Protein AF-A0AA41UI24-F1 (afdb_monomer)

Radius of gyration: 34.7 Å; Cα contacts (8 Å, |Δi|>4): 162; chains: 1; bounding box: 94×55×93 Å

Mean predicted aligned error: 14.95 Å

Secondary structure (DSSP, 8-state):
-HHHHTTS-HHHHHH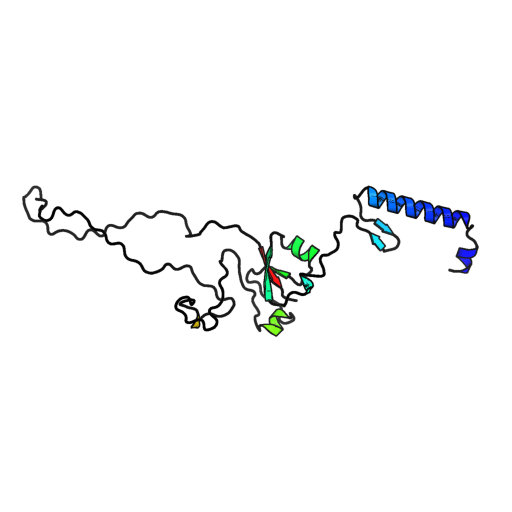HHHHHHHHHHHHHHH----EEETTEEE-TT-----TTTSSSSPTT-EEEESS-HHHHHHHHGGGEEE-BS-B--TTSHHHHHH--SB--B-TT-------TT--SS-S-TTTTS--TT-------------------TT---B-TT--B--------PPPP-S-SS---S----EEEEE--

Organism: NCBI:txid2929485

Sequence (196 aa):
MEELIKKIPVSIIAICIAVLTVLVSIAVIRGDSAIDIWGIKIDPKRGEKQDGVLTNLPVGTILASYLAPNQMKENYGNQWVLANGDEVSTKTPFYTLTGKTKLPDLRGVFIRGLNVNRNDGKQDPDGQNRNVGDFQADDFLNHNHAISTAGIWGRSFKGEDGSPNTAHERIGATENKGGKETRPRNVALYYYIKIL

Solvent-accessible surface area (backbone atoms only — not comparable to full-atom values): 13056 Å² total; per-residue (Å²): 113,73,77,62,57,74,72,52,58,68,67,58,56,51,50,54,52,52,52,50,54,49,52,51,51,52,43,59,74,64,58,77,60,69,44,74,57,96,82,48,74,50,48,80,75,63,65,78,66,72,67,73,65,74,69,71,53,61,63,64,43,75,42,82,36,90,59,52,71,69,55,44,34,73,62,63,37,86,31,53,43,71,26,65,44,49,78,48,61,81,84,29,58,32,19,72,75,68,73,48,49,56,43,46,59,56,75,96,58,84,90,74,83,76,35,84,87,52,79,85,87,78,42,52,91,65,30,89,82,57,59,95,73,64,86,74,79,92,83,74,84,91,82,85,82,88,80,82,74,86,66,68,86,84,70,80,65,60,46,101,84,64,49,84,68,76,85,72,87,73,86,78,76,80,80,94,80,83,74,100,66,95,72,77,95,80,82,93,64,43,47,31,32,25,37,86

Foldseek 3Di:
DVVVVVPDPPVVVVVVVVVVVVVVVVCLVVQDDFDQDPNDTDRNPPDDQPCPPPVPDDAFDKDWAQDDPVRCCVRHNDQKDFQQFDFDDCPWPNCVVPVDRTGARPPPDDDDDQQVPDDPVPGDPCRVVDDPRDDDDDDDDDDDDDDDDPPPPDDQPQDVPRDRDDDDPDPDDDDDDDDPDDDDDDDDTTMIGGTD

pLDDT: mean 80.41, std 17.66, range [39.72, 98.38]

Nearest PDB structures (foldseek):
  5iv5-assembly1_O  TM=4.737E-01  e=1.169E-04  Tequatrovirus T4
  2fkk-assembly1_A  TM=2.729E-01  e=1.542E-01  Tequatrovirus T4

Structure (mmCIF, N/CA/C/O backbone):
data_AF-A0AA41UI24-F1
#
_entry.id   AF-A0AA41UI24-F1
#
loop_
_atom_site.group_PDB
_atom_site.id
_atom_site.type_symbol
_atom_site.label_atom_id
_atom_site.label_alt_id
_atom_site.label_comp_id
_atom_site.label_asym_id
_atom_site.label_entity_id
_atom_site.label_seq_id
_atom_site.pdbx_PDB_ins_code
_atom_site.Cartn_x
_atom_site.Cartn_y
_atom_site.Cartn_z
_atom_site.occupancy
_atom_site.B_iso_or_equiv
_atom_site.auth_seq_id
_atom_site.auth_comp_id
_atom_site.auth_asym_id
_atom_site.auth_atom_id
_atom_site.pdbx_PDB_model_num
ATOM 1 N N . MET A 1 1 ? -34.766 19.180 46.684 1.00 55.44 1 MET A N 1
ATOM 2 C CA . MET A 1 1 ? -34.408 20.102 45.580 1.00 55.44 1 MET A CA 1
ATOM 3 C C . MET A 1 1 ? -35.599 20.982 45.193 1.00 55.44 1 MET A C 1
ATOM 5 O O . MET A 1 1 ? -35.435 22.190 45.119 1.00 55.44 1 MET A O 1
ATOM 9 N N . GLU A 1 2 ? -36.805 20.418 45.062 1.00 55.72 2 GLU A N 1
ATOM 10 C CA . GLU A 1 2 ? -38.038 21.156 44.715 1.00 55.72 2 GLU A CA 1
ATOM 11 C C . GLU A 1 2 ? -38.454 22.249 45.725 1.00 55.72 2 GLU A C 1
ATOM 13 O O . GLU A 1 2 ? -38.877 23.331 45.327 1.00 55.72 2 GLU A O 1
ATOM 18 N N . GLU A 1 3 ? -38.263 22.016 47.027 1.00 59.66 3 GLU A N 1
ATOM 19 C CA . GLU A 1 3 ? -38.541 22.990 48.105 1.00 59.66 3 GLU A CA 1
ATOM 20 C C . GLU A 1 3 ? -37.632 24.237 48.068 1.00 59.66 3 GLU A C 1
ATOM 22 O O . GLU A 1 3 ? -38.040 25.326 48.468 1.00 59.66 3 GLU A O 1
ATOM 27 N N . LEU A 1 4 ? -36.397 24.100 47.567 1.00 60.06 4 LEU A N 1
ATOM 28 C CA . LEU A 1 4 ? -35.432 25.204 47.470 1.00 60.06 4 LEU A CA 1
ATOM 29 C C . LEU A 1 4 ? -35.703 26.100 46.258 1.00 60.06 4 LEU A C 1
ATOM 31 O O . LEU A 1 4 ? -35.529 27.312 46.343 1.00 60.06 4 LEU A O 1
ATOM 35 N N . ILE A 1 5 ? -36.169 25.517 45.151 1.00 61.47 5 ILE A N 1
ATOM 36 C CA . ILE A 1 5 ? -36.451 26.241 43.904 1.00 61.47 5 ILE A CA 1
ATOM 37 C C . ILE A 1 5 ? -37.661 27.172 44.076 1.00 61.47 5 ILE A C 1
ATOM 39 O O . ILE A 1 5 ? -37.644 28.291 43.571 1.00 61.47 5 ILE A O 1
ATOM 43 N N . LYS A 1 6 ? -38.668 26.771 44.867 1.00 66.38 6 LYS A N 1
ATOM 44 C CA . LYS A 1 6 ? -39.855 27.598 45.168 1.00 66.38 6 LYS A CA 1
ATOM 45 C C . LYS A 1 6 ? -39.552 28.889 45.943 1.00 66.38 6 LYS A C 1
ATOM 47 O O . LYS A 1 6 ? -40.378 29.795 45.936 1.00 66.38 6 LYS A O 1
ATOM 52 N N . LYS A 1 7 ? -38.397 28.984 46.615 1.00 75.69 7 LYS A N 1
ATOM 53 C CA . LYS A 1 7 ? -37.982 30.174 47.384 1.00 75.69 7 LYS A CA 1
ATOM 54 C C . LYS A 1 7 ? -37.185 31.184 46.558 1.00 75.69 7 LYS A C 1
ATOM 56 O O . LYS A 1 7 ? -36.892 32.268 47.056 1.00 75.69 7 LYS A O 1
ATOM 61 N N . ILE A 1 8 ? -36.823 30.844 45.321 1.00 75.31 8 ILE A N 1
ATOM 62 C CA . ILE A 1 8 ? -36.072 31.737 44.441 1.00 75.31 8 ILE A CA 1
ATOM 63 C C . ILE A 1 8 ? -37.078 32.615 43.681 1.00 75.31 8 ILE A C 1
ATOM 65 O O . ILE A 1 8 ? -37.952 32.081 42.996 1.00 75.31 8 ILE A O 1
ATOM 69 N N . PRO A 1 9 ? -36.977 33.953 43.770 1.00 83.12 9 PRO A N 1
ATOM 70 C CA . PRO A 1 9 ? -37.814 34.855 42.993 1.00 83.12 9 PRO A CA 1
ATOM 71 C C . PRO A 1 9 ? -37.711 34.544 41.497 1.00 83.12 9 PRO A C 1
ATOM 73 O O . PRO A 1 9 ? -36.612 34.410 40.956 1.00 83.12 9 PRO A O 1
ATOM 76 N N . VAL A 1 10 ? -38.853 34.487 40.810 1.00 77.31 10 VAL A N 1
ATOM 77 C CA . VAL A 1 10 ? -38.933 34.182 39.367 1.00 77.31 10 VAL A CA 1
ATOM 78 C C . VAL A 1 10 ? -38.071 35.140 38.533 1.00 77.31 10 VAL A C 1
ATOM 80 O O . VAL A 1 10 ? -37.486 34.738 37.530 1.00 77.31 10 VAL A O 1
ATOM 83 N N . SER A 1 11 ? -37.911 36.386 38.987 1.00 75.19 11 SER A N 1
ATOM 84 C CA . SER A 1 11 ? -37.023 37.381 38.379 1.00 75.19 11 SER A CA 1
ATOM 85 C C . SER A 1 11 ? -35.547 36.969 38.392 1.00 75.19 11 SER A C 1
ATOM 87 O O . SER A 1 11 ? -34.849 37.192 37.408 1.00 75.19 11 SER A O 1
ATOM 89 N N . ILE A 1 12 ? -35.069 36.322 39.458 1.00 78.75 12 ILE A N 1
ATOM 90 C CA . ILE A 1 12 ? -33.682 35.844 39.560 1.00 78.75 12 ILE A CA 1
ATOM 91 C C . ILE A 1 12 ? -33.456 34.676 38.597 1.00 78.75 12 ILE A C 1
ATOM 93 O O . ILE A 1 12 ? -32.450 34.644 37.892 1.00 78.75 12 ILE A O 1
ATOM 97 N N . ILE A 1 13 ? -34.426 33.764 38.495 1.00 77.38 13 ILE A N 1
ATOM 98 C CA . ILE A 1 13 ? -34.375 32.644 37.545 1.00 77.38 13 ILE A CA 1
ATOM 99 C C . ILE A 1 13 ? -34.336 33.170 36.102 1.00 77.38 13 ILE A C 1
ATOM 101 O O . ILE A 1 13 ? -33.503 32.734 35.307 1.00 77.38 13 ILE A O 1
ATOM 105 N N . ALA A 1 14 ? -35.181 34.152 35.775 1.00 74.94 14 ALA A N 1
ATOM 106 C CA . ALA A 1 14 ? -35.224 34.764 34.450 1.00 74.94 14 ALA A CA 1
ATOM 107 C C . ALA A 1 14 ? -33.903 35.467 34.080 1.00 74.94 14 ALA A C 1
ATOM 109 O O . ALA A 1 14 ? -33.420 35.310 32.959 1.00 74.94 14 ALA A O 1
ATOM 110 N N . ILE A 1 15 ? -33.280 36.182 35.025 1.00 80.62 15 ILE A N 1
ATOM 111 C CA . ILE A 1 15 ? -31.979 36.836 34.816 1.00 80.62 15 ILE A CA 1
ATOM 112 C C . ILE A 1 15 ? -30.875 35.799 34.582 1.00 80.62 15 ILE A C 1
ATOM 114 O O . ILE A 1 15 ? -30.079 35.959 33.659 1.00 80.62 15 ILE A O 1
ATOM 118 N N . CYS A 1 16 ? -30.838 34.710 35.356 1.00 78.00 16 CYS A N 1
ATOM 119 C CA . CYS A 1 16 ? -29.849 33.647 35.161 1.00 78.00 16 CYS A CA 1
ATOM 120 C C . CYS A 1 16 ? -29.966 32.992 33.775 1.00 78.00 16 CYS A C 1
ATOM 122 O O . CYS A 1 16 ? -28.948 32.753 33.127 1.00 78.00 16 CYS A O 1
ATOM 124 N N . ILE A 1 17 ? -31.190 32.753 33.290 1.00 80.44 17 ILE A N 1
ATOM 125 C CA . ILE A 1 17 ? -31.430 32.200 31.947 1.00 80.44 17 ILE A CA 1
ATOM 126 C C . ILE A 1 17 ? -31.011 33.203 30.857 1.00 80.44 17 ILE A C 1
ATOM 128 O O . ILE A 1 17 ? -30.354 32.825 29.885 1.00 80.44 17 ILE A O 1
ATOM 132 N N . ALA A 1 18 ? -31.329 34.489 31.022 1.00 79.31 18 ALA A N 1
ATOM 133 C CA . ALA A 1 18 ? -30.945 35.533 30.071 1.00 79.31 18 ALA A CA 1
ATOM 134 C C . ALA A 1 18 ? -29.417 35.712 29.987 1.00 79.31 18 ALA A C 1
ATOM 136 O O . ALA A 1 18 ? -28.854 35.794 28.898 1.00 79.31 18 ALA A O 1
ATOM 137 N N . VAL A 1 19 ? -28.714 35.698 31.122 1.00 79.69 19 VAL A N 1
ATOM 138 C CA . VAL A 1 19 ? -27.245 35.785 31.142 1.00 79.69 19 VAL A CA 1
ATOM 139 C C . VAL A 1 19 ? -26.619 34.541 30.511 1.00 79.69 19 VAL A C 1
ATOM 141 O O . VAL A 1 19 ? -25.689 34.665 29.717 1.00 79.69 19 VAL A O 1
ATOM 144 N N . LEU A 1 20 ? -27.153 33.347 30.789 1.00 76.38 20 LEU A N 1
ATOM 145 C CA . LEU A 1 20 ? -26.655 32.104 30.197 1.00 76.38 20 LEU A CA 1
ATOM 146 C C . LEU A 1 20 ? -26.818 32.093 28.669 1.00 76.38 20 LEU A C 1
ATOM 148 O O . LEU A 1 20 ? -25.875 31.760 27.956 1.00 76.38 20 LEU A O 1
ATOM 152 N N . THR A 1 21 ? -27.979 32.507 28.157 1.00 76.56 21 THR A N 1
ATOM 153 C CA . THR A 1 21 ? -28.240 32.565 26.706 1.00 76.56 21 THR A CA 1
ATOM 154 C C . THR A 1 21 ? -27.350 33.584 25.992 1.00 76.56 21 THR A C 1
ATOM 156 O O . THR A 1 21 ? -26.843 33.299 24.905 1.00 76.56 21 THR A O 1
ATOM 159 N N . VAL A 1 22 ? -27.075 34.733 26.616 1.00 77.00 22 VAL A N 1
ATOM 160 C CA . VAL A 1 22 ? -26.150 35.745 26.082 1.00 77.00 22 VAL A CA 1
ATOM 161 C C . VAL A 1 22 ? -24.702 35.246 26.091 1.00 77.00 22 VAL A C 1
ATOM 163 O O . VAL A 1 22 ? -24.008 35.393 25.087 1.00 77.00 22 VAL A O 1
ATOM 166 N N . LEU A 1 23 ? -24.242 34.611 27.174 1.00 70.69 23 LEU A N 1
ATOM 167 C CA . LEU A 1 23 ? -22.882 34.064 27.262 1.00 70.69 23 LEU A CA 1
ATOM 168 C C . LEU A 1 23 ? -22.644 32.944 26.242 1.00 70.69 23 LEU A C 1
ATOM 170 O O . LEU A 1 23 ? -21.604 32.935 25.585 1.00 70.69 23 LEU A O 1
ATOM 174 N N . VAL A 1 24 ? -23.625 32.053 26.059 1.00 68.56 24 VAL A N 1
ATOM 175 C CA . VAL A 1 24 ? -23.589 31.013 25.019 1.00 68.56 24 VAL A CA 1
ATOM 176 C C . VAL A 1 24 ? -23.523 31.648 23.633 1.00 68.56 24 VAL A C 1
ATOM 178 O O . VAL A 1 24 ? -22.654 31.291 22.844 1.00 68.56 24 VAL A O 1
ATOM 181 N N . SER A 1 25 ? -24.374 32.637 23.351 1.00 67.25 25 SER A N 1
ATOM 182 C CA . SER A 1 25 ? -24.397 33.318 22.050 1.00 67.25 25 SER A CA 1
ATOM 183 C C . SER A 1 25 ? -23.069 34.018 21.745 1.00 67.25 25 SER A C 1
ATOM 185 O O . SER A 1 25 ? -22.528 33.868 20.654 1.00 67.25 25 SER A O 1
ATOM 187 N N . ILE A 1 26 ? -22.491 34.733 22.716 1.00 64.69 26 ILE A N 1
ATOM 188 C CA . ILE A 1 26 ? -21.202 35.427 22.562 1.00 64.69 26 ILE A CA 1
ATOM 189 C C . ILE A 1 26 ? -20.062 34.437 22.318 1.00 64.69 26 ILE A C 1
ATOM 191 O O . ILE A 1 26 ? -19.197 34.693 21.483 1.00 64.69 26 ILE A O 1
ATOM 195 N N . ALA A 1 27 ? -20.037 33.319 23.038 1.00 61.16 27 ALA A N 1
ATOM 196 C CA . ALA A 1 27 ? -18.978 32.330 22.902 1.00 61.16 27 ALA A CA 1
ATOM 197 C C . ALA A 1 27 ? -19.093 31.517 21.597 1.00 61.16 27 ALA A C 1
ATOM 199 O O . ALA A 1 27 ? -18.071 31.226 20.978 1.00 61.16 27 ALA A O 1
ATOM 200 N N . VAL A 1 28 ? -20.313 31.259 21.111 1.00 62.78 28 VAL A N 1
ATOM 201 C CA . VAL A 1 28 ? -20.553 30.709 19.765 1.00 62.78 28 VAL A CA 1
ATOM 202 C C . VAL A 1 28 ? -20.090 31.689 18.678 1.00 62.78 28 VAL A C 1
ATOM 204 O O . VAL A 1 28 ? -19.409 31.277 17.745 1.00 62.78 28 VAL A O 1
ATOM 207 N N . ILE A 1 29 ? -20.386 32.989 18.816 1.00 63.06 29 ILE A N 1
ATOM 208 C CA .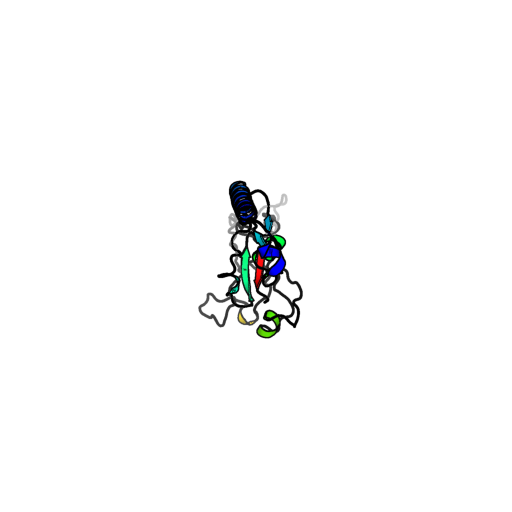 ILE A 1 29 ? -19.993 34.027 17.841 1.00 63.06 29 ILE A CA 1
ATOM 209 C C . ILE A 1 29 ? -18.474 34.256 17.820 1.00 63.06 29 ILE A C 1
ATOM 211 O O . ILE A 1 29 ? -17.907 34.515 16.761 1.00 63.06 29 ILE A O 1
ATOM 215 N N . ARG A 1 30 ? -17.801 34.175 18.975 1.00 60.97 30 ARG A N 1
ATOM 216 C CA . ARG A 1 30 ? -16.352 34.412 19.090 1.00 60.97 30 ARG A CA 1
ATOM 217 C C . ARG A 1 30 ? -15.490 33.217 18.684 1.00 60.97 30 ARG A C 1
ATOM 219 O O . ARG A 1 30 ? -14.303 33.408 18.486 1.00 60.97 30 ARG A O 1
ATOM 226 N N . GLY A 1 31 ? -16.048 32.009 18.573 1.00 55.59 31 GLY A N 1
ATOM 227 C CA . GLY A 1 31 ? -15.380 30.844 17.971 1.00 55.59 31 GLY A CA 1
ATOM 228 C C . GLY A 1 31 ? -14.099 30.337 18.656 1.00 55.59 31 GLY A C 1
ATOM 229 O O . GLY A 1 31 ? -13.465 29.419 18.137 1.00 55.59 31 GLY A O 1
ATOM 230 N N . ASP A 1 32 ? -13.695 30.887 19.802 1.00 53.88 32 ASP A N 1
ATOM 231 C CA . ASP A 1 32 ? -12.326 3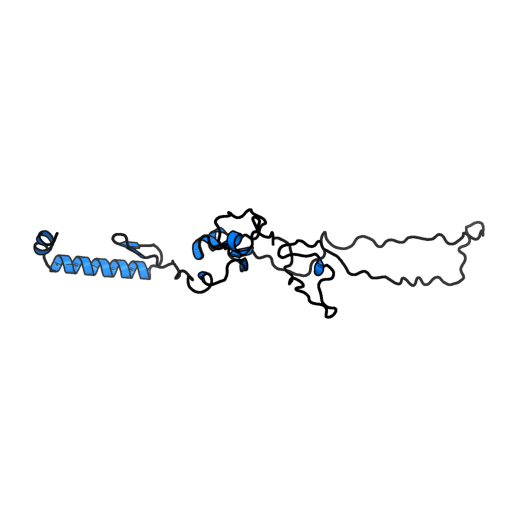0.723 20.309 1.00 53.88 32 ASP A CA 1
ATOM 232 C C . ASP A 1 32 ? -12.178 29.809 21.530 1.00 53.88 32 ASP A C 1
ATOM 234 O O . ASP A 1 32 ? -11.053 29.522 21.939 1.00 53.88 32 ASP A O 1
ATOM 238 N N . SER A 1 33 ? -13.262 29.300 22.123 1.00 57.31 33 SER A N 1
ATOM 239 C CA . SER A 1 33 ? -13.154 28.421 23.299 1.00 57.31 33 SER A CA 1
ATOM 240 C C . SER A 1 33 ? -14.299 27.419 23.392 1.00 57.31 33 SER A C 1
ATOM 242 O O . SER A 1 33 ? -15.463 27.788 23.241 1.00 57.31 33 SER A O 1
ATOM 244 N N . ALA A 1 34 ? -13.971 26.162 23.696 1.00 62.81 34 ALA A N 1
ATOM 245 C CA . ALA A 1 34 ? -14.963 25.178 24.109 1.00 62.81 34 ALA A CA 1
ATOM 246 C C . ALA A 1 34 ? -15.583 25.606 25.449 1.00 62.81 34 ALA A C 1
ATOM 248 O O . ALA A 1 34 ? -14.865 25.971 26.383 1.00 62.81 34 ALA A O 1
ATOM 249 N N . ILE A 1 35 ? -16.909 25.565 25.538 1.00 67.12 35 ILE A N 1
ATOM 250 C CA . ILE A 1 35 ? -17.662 25.945 26.735 1.00 67.12 35 ILE A CA 1
ATOM 251 C C . ILE A 1 35 ? -18.122 24.668 27.433 1.00 67.12 35 ILE A C 1
ATOM 253 O O . ILE A 1 35 ? -18.703 23.797 26.788 1.00 67.12 35 ILE A O 1
ATOM 257 N N . ASP A 1 36 ? -17.894 24.562 28.740 1.00 64.88 36 ASP A N 1
ATOM 258 C CA . ASP A 1 36 ? -18.468 23.509 29.582 1.00 64.88 36 ASP A CA 1
ATOM 259 C C . ASP A 1 36 ? -19.588 24.110 30.436 1.00 64.88 36 ASP A C 1
ATOM 261 O O . ASP A 1 36 ? -19.352 24.980 31.278 1.00 64.88 36 ASP A O 1
ATOM 265 N N . ILE A 1 37 ? -20.820 23.680 30.177 1.00 57.38 37 ILE A N 1
ATOM 266 C CA . ILE A 1 37 ? -22.010 24.116 30.904 1.00 57.38 37 ILE A CA 1
ATOM 267 C C . ILE A 1 37 ? -22.581 22.889 31.600 1.00 57.38 37 ILE A C 1
ATOM 269 O O . ILE A 1 37 ? -23.238 22.062 30.971 1.00 57.38 37 ILE A O 1
ATOM 273 N N . TRP A 1 38 ? -22.325 22.770 32.905 1.00 60.38 38 TRP A N 1
ATOM 274 C CA . TRP A 1 38 ? -22.846 21.683 33.745 1.00 60.38 38 TRP A CA 1
ATOM 275 C C . TRP A 1 38 ? -22.552 20.273 33.189 1.00 60.38 38 TRP A C 1
ATOM 277 O O . TRP A 1 38 ? -23.380 19.371 33.305 1.00 60.38 38 TRP A O 1
ATOM 287 N N . GLY A 1 39 ? -21.377 20.075 32.579 1.00 56.53 39 GLY A N 1
ATOM 288 C CA . GLY A 1 39 ? -20.948 18.802 31.992 1.00 56.53 39 GLY A CA 1
ATOM 289 C C . GLY A 1 39 ? -21.261 18.651 30.501 1.00 56.53 39 GLY A C 1
ATOM 290 O O . GLY A 1 39 ? -20.840 17.669 29.885 1.00 56.53 39 GLY A O 1
ATOM 291 N N . ILE A 1 40 ? -21.965 19.612 29.894 1.00 58.47 40 ILE A N 1
ATOM 292 C CA . ILE A 1 40 ? -22.202 19.663 28.450 1.00 58.47 40 ILE A CA 1
ATOM 293 C C . ILE A 1 40 ? -21.096 20.503 27.814 1.00 58.47 40 ILE A C 1
ATOM 295 O O . ILE A 1 40 ? -21.069 21.727 27.949 1.00 58.47 40 ILE A O 1
ATOM 299 N N . LYS A 1 41 ? -20.190 19.833 27.098 1.00 64.56 41 LYS A N 1
ATOM 300 C CA . LYS A 1 41 ? -19.106 20.478 26.350 1.00 64.56 41 LYS A CA 1
ATOM 301 C C . LYS A 1 41 ? -19.580 20.860 24.952 1.00 64.56 41 LYS A C 1
ATOM 303 O O . LYS A 1 41 ? -19.823 19.983 24.124 1.00 64.56 41 LYS A O 1
ATOM 308 N N . ILE A 1 42 ? -19.675 22.158 24.691 1.00 61.84 42 ILE A N 1
ATOM 309 C CA . ILE A 1 42 ? -19.985 22.733 23.381 1.00 61.84 42 ILE A CA 1
ATOM 310 C C . ILE A 1 42 ? -18.675 23.256 22.795 1.00 61.84 42 ILE A C 1
ATOM 312 O O . ILE A 1 42 ? -18.128 24.247 23.277 1.00 61.84 42 ILE A O 1
ATOM 316 N N . ASP A 1 43 ? -18.158 22.576 21.774 1.00 64.81 43 ASP A N 1
ATOM 317 C CA . ASP A 1 43 ? -16.966 23.004 21.045 1.00 64.81 43 ASP A CA 1
ATOM 318 C C . ASP A 1 43 ? -17.376 23.516 19.654 1.00 64.81 43 ASP A C 1
ATOM 320 O O . ASP A 1 43 ? -17.740 22.706 18.799 1.00 64.81 43 ASP A O 1
ATOM 324 N N . PRO A 1 44 ? -17.336 24.838 19.410 1.00 57.03 44 PRO A N 1
ATOM 325 C CA . PRO A 1 44 ? -17.743 25.419 18.134 1.00 57.03 44 PRO A CA 1
ATOM 326 C C . PRO A 1 44 ? -16.792 25.074 16.972 1.00 57.03 44 PRO A C 1
ATOM 328 O O . PRO A 1 44 ? -17.180 25.237 15.818 1.00 57.03 44 PRO A O 1
ATOM 331 N N . LYS A 1 45 ? -15.567 24.589 17.245 1.00 56.69 45 LYS A N 1
ATOM 332 C CA . LYS A 1 45 ? -14.596 24.142 16.226 1.00 56.69 45 LYS A CA 1
ATOM 333 C C . LYS A 1 45 ? -14.604 22.634 16.010 1.00 56.69 45 LYS A C 1
ATOM 335 O O . LYS A 1 45 ? -13.980 22.156 15.060 1.00 56.69 45 LYS A O 1
ATOM 340 N N . ARG A 1 46 ? -15.311 21.877 16.851 1.00 54.59 46 ARG A N 1
ATOM 341 C CA . ARG A 1 46 ? -15.509 20.448 16.638 1.00 54.59 46 ARG A CA 1
ATOM 342 C C . ARG A 1 46 ? -16.469 20.277 15.471 1.00 54.59 46 ARG A C 1
ATOM 344 O O . ARG A 1 46 ? -17.678 20.177 15.656 1.00 54.59 46 ARG A O 1
ATOM 351 N N . GLY A 1 47 ? -15.899 20.264 14.265 1.00 52.72 47 GLY A N 1
ATOM 352 C CA . GLY A 1 47 ? -16.580 19.782 13.075 1.00 52.72 47 GLY A CA 1
ATOM 353 C C . GLY A 1 47 ? -17.292 18.484 13.430 1.00 52.72 47 GLY A C 1
ATOM 354 O O . GLY A 1 47 ? -16.739 17.647 14.152 1.00 52.72 47 GLY A O 1
ATOM 355 N N . GLU A 1 48 ? -18.548 18.379 13.005 1.00 51.31 48 GLU A N 1
ATOM 356 C CA . GLU A 1 48 ? -19.351 17.175 13.154 1.00 51.31 48 GLU A CA 1
ATOM 357 C C . GLU A 1 48 ? -18.460 15.991 12.779 1.00 51.31 48 GLU A C 1
ATOM 359 O O . GLU A 1 48 ? -17.912 15.949 11.671 1.00 51.31 48 GLU A O 1
ATOM 364 N N . LYS A 1 49 ? -18.191 15.101 13.745 1.00 54.00 49 LYS A N 1
ATOM 365 C CA . LYS A 1 49 ? -17.378 13.926 13.457 1.00 54.00 49 LYS A CA 1
ATOM 366 C C . LYS A 1 49 ? -18.040 13.251 12.264 1.00 54.00 49 LYS A C 1
ATOM 368 O O . LYS A 1 49 ? -19.238 12.977 12.304 1.00 54.00 49 LYS A O 1
ATOM 373 N N . GLN A 1 50 ? -17.280 13.063 11.189 1.00 53.97 50 GLN A N 1
ATOM 374 C CA . GLN A 1 50 ? -17.738 12.439 9.949 1.00 53.97 50 GLN A CA 1
ATOM 375 C C . GLN A 1 50 ? -17.930 10.934 10.206 1.00 53.97 50 GLN A C 1
ATOM 377 O O . GLN A 1 50 ? -17.228 10.082 9.666 1.00 53.97 50 GLN A O 1
ATOM 382 N N . ASP A 1 51 ? -18.867 10.610 11.094 1.00 52.94 51 ASP A N 1
ATOM 383 C CA . ASP A 1 51 ? -19.079 9.294 11.686 1.00 52.94 51 ASP A CA 1
ATOM 384 C C . ASP A 1 51 ? -19.961 8.410 10.791 1.00 52.94 51 ASP A C 1
ATOM 386 O O . ASP A 1 51 ? -20.227 7.269 11.146 1.00 52.94 51 ASP A O 1
ATOM 390 N N . GLY A 1 52 ? -20.426 8.896 9.632 1.00 53.66 52 GLY A N 1
ATOM 391 C CA . GLY A 1 52 ? -21.393 8.175 8.792 1.00 53.66 52 GLY A CA 1
ATOM 392 C C . GLY A 1 52 ? -20.799 7.322 7.665 1.00 53.66 52 GLY A C 1
ATOM 393 O O . GLY A 1 52 ? -21.347 6.271 7.338 1.00 53.66 52 GLY A O 1
ATOM 394 N N . VAL A 1 53 ? -19.694 7.758 7.046 1.00 61.12 53 VAL A N 1
ATOM 395 C CA . VAL A 1 53 ? -19.207 7.148 5.789 1.00 61.12 53 VAL A CA 1
ATOM 396 C C . VAL A 1 53 ? -17.993 6.244 6.011 1.00 61.12 53 VAL A C 1
ATOM 398 O O . VAL A 1 53 ? -17.969 5.121 5.515 1.00 61.12 53 VAL A O 1
ATOM 401 N N . LEU A 1 54 ? -17.000 6.675 6.799 1.00 62.84 54 LEU A N 1
ATOM 402 C CA . LEU A 1 54 ? -15.781 5.883 7.038 1.00 62.84 54 LEU A CA 1
ATOM 403 C C . LEU A 1 54 ? -15.951 4.796 8.118 1.00 62.84 54 LEU A C 1
ATOM 405 O O . LEU A 1 54 ? -15.179 3.836 8.166 1.00 62.84 54 LEU A O 1
ATOM 409 N N . THR A 1 55 ? -16.996 4.890 8.939 1.00 65.00 55 THR A N 1
ATOM 410 C CA . THR A 1 55 ? -17.389 3.868 9.928 1.00 65.00 55 THR A CA 1
ATOM 411 C C . THR A 1 55 ? -18.081 2.660 9.297 1.00 65.00 55 THR A C 1
ATOM 413 O O . THR A 1 55 ? -17.951 1.558 9.821 1.00 65.00 55 THR A O 1
ATOM 416 N N . ASN A 1 56 ? -18.726 2.823 8.138 1.00 79.81 56 ASN A N 1
ATOM 417 C CA . ASN A 1 56 ? -19.455 1.757 7.437 1.00 79.81 56 ASN A CA 1
ATOM 418 C C . ASN A 1 56 ? -18.627 1.019 6.373 1.00 79.81 56 ASN A C 1
ATOM 420 O O . ASN A 1 56 ? -19.145 0.153 5.672 1.00 79.81 56 ASN A O 1
ATOM 424 N N . LEU A 1 57 ? -17.334 1.330 6.243 1.00 90.81 57 LEU A N 1
ATOM 425 C CA . LEU A 1 57 ? -16.449 0.581 5.350 1.00 90.81 57 LEU A CA 1
ATOM 426 C C . LEU A 1 57 ? -16.143 -0.817 5.914 1.00 90.81 57 LEU A C 1
ATOM 428 O O . LEU A 1 57 ? -16.011 -0.958 7.131 1.00 90.81 57 LEU A O 1
ATOM 432 N N . PRO A 1 58 ? -15.999 -1.850 5.069 1.00 94.38 58 PRO A N 1
ATOM 433 C CA . PRO A 1 58 ? -15.677 -3.188 5.539 1.00 94.38 58 PRO A CA 1
ATOM 434 C C . PRO A 1 58 ? -14.271 -3.243 6.149 1.00 94.38 58 PRO A C 1
ATOM 436 O O . PRO A 1 58 ? -13.353 -2.519 5.746 1.00 94.38 58 PRO A O 1
ATOM 439 N N . VAL A 1 59 ? -14.095 -4.133 7.119 1.00 95.69 59 VAL A N 1
ATOM 440 C CA . VAL A 1 59 ? -12.787 -4.445 7.701 1.00 95.69 59 VAL A CA 1
ATOM 441 C C . VAL A 1 59 ? -11.837 -4.942 6.605 1.00 95.69 59 VAL A C 1
ATOM 443 O O . VAL A 1 59 ? -12.241 -5.671 5.702 1.00 95.69 59 VAL A O 1
ATOM 446 N N . GLY A 1 60 ? -10.572 -4.525 6.668 1.00 95.50 60 GLY A N 1
ATOM 447 C CA . GLY A 1 60 ? -9.563 -4.786 5.640 1.00 95.50 60 GLY A CA 1
ATOM 448 C C . GLY A 1 60 ? -9.523 -3.749 4.515 1.00 95.50 60 GLY A C 1
ATOM 449 O O . GLY A 1 60 ? -8.642 -3.826 3.661 1.00 95.50 60 GLY A O 1
ATOM 450 N N . THR A 1 61 ? -10.422 -2.755 4.515 1.00 96.38 61 THR A N 1
ATOM 451 C CA . THR A 1 61 ? -10.358 -1.641 3.556 1.00 96.38 61 THR A CA 1
ATOM 452 C C . THR A 1 61 ? -9.041 -0.885 3.693 1.00 96.38 61 THR A C 1
ATOM 454 O O . THR A 1 61 ? -8.658 -0.513 4.804 1.00 96.38 61 THR A O 1
ATOM 457 N N . ILE A 1 62 ? -8.390 -0.617 2.557 1.00 96.44 62 ILE A N 1
ATOM 458 C CA . ILE A 1 62 ? -7.223 0.261 2.455 1.00 96.44 62 ILE A CA 1
ATOM 459 C C . ILE A 1 62 ? -7.666 1.641 1.975 1.00 96.44 62 ILE A C 1
ATOM 461 O O . ILE A 1 62 ? -8.384 1.761 0.984 1.00 96.44 62 ILE A O 1
ATOM 465 N N . LEU A 1 63 ? -7.203 2.681 2.659 1.00 94.75 63 LEU A N 1
ATOM 466 C CA . LEU A 1 63 ? -7.476 4.077 2.339 1.00 94.75 63 LEU A CA 1
ATOM 467 C C . LEU A 1 63 ? -6.155 4.836 2.183 1.00 94.75 63 LEU A C 1
ATOM 469 O O . LEU A 1 63 ? -5.321 4.816 3.087 1.00 94.75 63 LEU A O 1
ATOM 473 N N . ALA A 1 64 ? -5.994 5.550 1.069 1.00 97.00 64 ALA A N 1
ATOM 474 C CA . ALA A 1 64 ? -4.958 6.571 0.930 1.00 97.00 64 ALA A CA 1
ATOM 475 C C . ALA A 1 64 ? -5.450 7.888 1.544 1.00 97.00 64 ALA A C 1
ATOM 477 O O . ALA A 1 64 ? -6.557 8.337 1.250 1.00 97.00 64 ALA A O 1
ATOM 478 N N . SER A 1 65 ? -4.640 8.517 2.391 1.00 96.31 65 SER A N 1
ATOM 479 C CA . SER A 1 65 ? -5.032 9.719 3.121 1.00 96.31 65 SER A CA 1
ATOM 480 C C . SER A 1 65 ? -3.873 10.692 3.285 1.00 96.31 65 SER A C 1
ATOM 482 O O . SER A 1 65 ? -2.713 10.307 3.436 1.00 96.31 65 SER A O 1
ATOM 484 N N . TYR A 1 66 ? -4.212 11.980 3.282 1.00 97.12 66 TYR A N 1
ATOM 485 C CA . TYR A 1 66 ? -3.286 13.062 3.612 1.00 97.12 66 TYR A CA 1
ATOM 486 C C . TYR A 1 66 ? -3.147 13.262 5.131 1.00 97.12 66 TYR A C 1
ATOM 488 O O . TYR A 1 66 ? -2.211 13.911 5.590 1.00 97.12 66 TYR A O 1
ATOM 496 N N . LEU A 1 67 ? -4.082 12.718 5.921 1.00 96.31 67 LEU A N 1
ATOM 497 C CA . LEU A 1 67 ? -4.111 12.898 7.370 1.00 96.31 67 LEU A CA 1
ATOM 498 C C . LEU A 1 67 ? -2.992 12.100 8.036 1.00 96.31 67 LEU A C 1
ATOM 500 O O . LEU A 1 67 ? -2.850 10.896 7.805 1.00 96.31 67 LEU A O 1
ATOM 504 N N . ALA A 1 68 ? -2.236 12.764 8.908 1.00 96.88 68 ALA A N 1
ATOM 505 C CA . ALA A 1 68 ? -1.244 12.104 9.746 1.00 96.88 68 ALA A CA 1
ATOM 506 C C . ALA A 1 68 ? -1.923 11.186 10.789 1.00 96.88 68 ALA A C 1
ATOM 508 O O . ALA A 1 68 ? -3.088 11.412 11.132 1.00 96.88 68 ALA A O 1
ATOM 509 N N . PRO A 1 69 ? -1.215 10.191 11.361 1.00 95.44 69 PRO A N 1
ATOM 510 C CA . PRO A 1 69 ? -1.831 9.178 12.230 1.00 95.44 69 PRO A CA 1
ATOM 511 C C . PRO A 1 69 ? -2.596 9.746 13.425 1.00 95.44 69 PRO A C 1
ATOM 513 O O . PRO A 1 69 ? -3.687 9.276 13.747 1.00 95.44 69 PRO A O 1
ATOM 516 N N . ASN A 1 70 ? -2.066 10.803 14.045 1.00 95.50 70 ASN A N 1
ATOM 517 C CA . ASN A 1 70 ? -2.728 11.472 15.164 1.00 95.50 70 ASN A CA 1
ATOM 518 C C . ASN A 1 70 ? -4.072 12.079 14.738 1.00 95.50 70 ASN A C 1
ATOM 520 O O . ASN A 1 70 ? -5.069 11.893 15.429 1.00 95.50 70 ASN A O 1
ATOM 524 N N . GLN A 1 71 ? -4.117 12.722 13.566 1.00 94.12 71 GLN A N 1
ATOM 525 C CA . GLN A 1 71 ? -5.338 13.310 13.015 1.00 94.12 71 GLN A CA 1
ATOM 526 C C . GLN A 1 71 ? -6.335 12.223 12.603 1.00 94.12 71 GLN A C 1
ATOM 528 O O . GLN A 1 71 ? -7.528 12.355 12.867 1.00 94.12 71 GLN A O 1
ATOM 533 N N . MET A 1 72 ? -5.864 11.129 11.994 1.00 93.06 72 MET A N 1
ATOM 534 C CA . MET A 1 72 ? -6.722 10.004 11.616 1.00 93.06 72 MET A CA 1
ATOM 535 C C . MET A 1 72 ? -7.409 9.405 12.850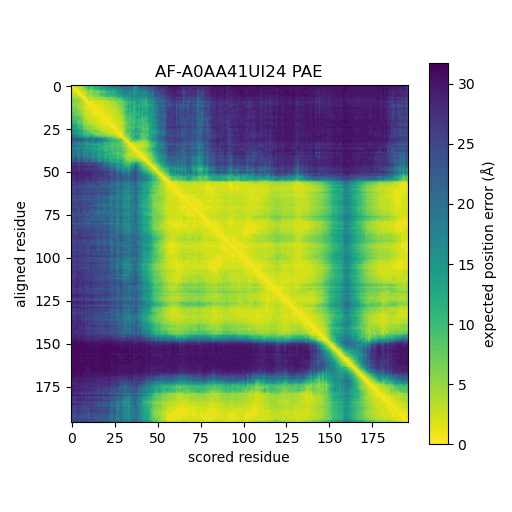 1.00 93.06 72 MET A C 1
ATOM 537 O O . MET A 1 72 ? -8.622 9.209 12.854 1.00 93.06 72 MET A O 1
ATOM 541 N N . LYS A 1 73 ? -6.647 9.189 13.928 1.00 91.12 73 LYS A N 1
ATOM 542 C CA . LYS A 1 73 ? -7.159 8.664 15.197 1.00 91.12 73 LYS A CA 1
ATOM 543 C C . LYS A 1 73 ? -8.114 9.632 15.898 1.00 91.12 73 LYS A C 1
ATOM 545 O O . LYS A 1 73 ? -9.125 9.202 16.443 1.00 91.12 73 LYS A O 1
ATOM 550 N N . GLU A 1 74 ? -7.812 10.926 15.894 1.00 90.62 74 GLU A N 1
ATOM 551 C CA . GLU A 1 74 ? -8.665 11.953 16.504 1.00 90.62 74 GLU A CA 1
ATOM 552 C C . GLU A 1 74 ? -10.038 12.038 15.820 1.00 90.62 74 GLU A C 1
ATOM 554 O O . GLU A 1 74 ? -11.072 12.089 16.493 1.00 90.62 74 GLU A O 1
ATOM 559 N N . ASN A 1 75 ? -10.047 11.984 14.485 1.00 88.00 75 ASN A N 1
ATOM 560 C CA . ASN A 1 75 ? -11.255 12.156 13.683 1.00 88.00 75 ASN A CA 1
ATOM 561 C C . ASN A 1 75 ? -12.057 10.855 13.515 1.00 88.00 75 ASN A C 1
ATOM 563 O O . ASN A 1 75 ? -13.282 10.907 13.530 1.00 88.00 75 ASN A O 1
ATOM 567 N N . TYR A 1 76 ? -11.394 9.696 13.407 1.00 87.88 76 TYR A N 1
ATOM 568 C CA . TYR A 1 76 ? -12.036 8.413 13.070 1.00 87.88 76 TYR A CA 1
ATOM 569 C C . TYR A 1 76 ? -11.810 7.300 14.104 1.00 87.88 76 TYR A C 1
ATOM 571 O O . TYR A 1 76 ? -12.257 6.170 13.910 1.00 87.88 76 TYR A O 1
ATOM 579 N N . GLY A 1 77 ? -11.142 7.586 15.221 1.00 89.25 77 GLY A N 1
ATOM 580 C CA . GLY A 1 77 ? -10.905 6.620 16.293 1.00 89.25 77 GLY A CA 1
ATOM 581 C C . GLY A 1 77 ? -9.890 5.529 15.938 1.00 89.25 77 GLY A C 1
ATOM 582 O O . GLY A 1 77 ? -9.060 5.672 15.046 1.00 89.25 77 GLY A O 1
ATOM 583 N N . ASN A 1 78 ? -9.956 4.411 16.665 1.00 91.62 78 ASN A N 1
ATOM 584 C CA . ASN A 1 78 ? -8.956 3.335 16.597 1.00 91.62 78 ASN A CA 1
ATOM 585 C C . ASN A 1 78 ? -9.225 2.295 15.498 1.00 91.62 78 ASN A C 1
ATOM 587 O O . ASN A 1 78 ? -8.520 1.294 15.422 1.00 91.62 78 ASN A O 1
ATOM 591 N N . GLN A 1 79 ? -10.264 2.492 14.684 1.00 92.38 79 GLN A N 1
ATOM 592 C CA . GLN A 1 79 ? -10.626 1.537 13.636 1.00 92.38 79 GLN A CA 1
ATOM 593 C C . GLN A 1 79 ? -9.641 1.560 12.459 1.00 92.38 79 GLN A C 1
ATOM 595 O O . GLN A 1 79 ? -9.537 0.568 11.750 1.00 92.38 79 GLN A O 1
ATOM 600 N N . TRP A 1 80 ? -8.901 2.659 12.276 1.00 95.12 80 TRP A N 1
ATOM 601 C CA . TRP A 1 80 ? -7.897 2.831 11.228 1.00 95.12 80 TRP A CA 1
ATOM 602 C C . TRP A 1 80 ? -6.495 2.858 11.825 1.00 95.12 80 TRP A C 1
ATOM 604 O O . TRP A 1 80 ? -6.211 3.637 12.735 1.00 95.12 80 TRP A O 1
ATOM 614 N N . VAL A 1 81 ? -5.604 2.044 11.270 1.00 96.88 81 VAL A N 1
ATOM 615 C CA . VAL A 1 81 ? -4.182 1.995 11.636 1.00 96.88 81 VAL A CA 1
ATOM 616 C C . VAL A 1 81 ? -3.327 2.072 10.379 1.00 96.88 81 VAL A C 1
ATOM 618 O O . VAL A 1 81 ? -3.820 1.809 9.283 1.00 96.88 81 VAL A O 1
ATOM 621 N N . LEU A 1 82 ? -2.065 2.480 10.507 1.00 97.88 82 LEU A N 1
ATOM 622 C CA . LEU A 1 82 ? -1.164 2.521 9.356 1.00 97.88 82 LEU A CA 1
ATOM 623 C C . LEU A 1 82 ? -0.946 1.112 8.793 1.00 97.88 82 LEU A C 1
ATOM 625 O O . LEU A 1 82 ? -0.770 0.154 9.538 1.00 97.88 82 LEU A O 1
ATOM 629 N N . ALA A 1 83 ? -0.913 1.003 7.469 1.00 97.69 83 ALA A N 1
ATOM 630 C CA . ALA A 1 83 ? -0.466 -0.197 6.772 1.00 97.69 83 ALA A CA 1
ATOM 631 C C . ALA A 1 83 ? 1.067 -0.161 6.649 1.00 97.69 83 ALA A C 1
ATOM 633 O O . ALA A 1 83 ? 1.615 0.186 5.604 1.00 97.69 83 ALA A O 1
ATOM 634 N N . ASN A 1 84 ? 1.755 -0.426 7.758 1.00 97.06 84 ASN A N 1
ATOM 635 C CA . ASN A 1 84 ? 3.206 -0.272 7.926 1.00 97.06 84 ASN A CA 1
ATOM 636 C C . ASN A 1 84 ? 3.919 -1.577 8.329 1.00 97.06 84 ASN A C 1
ATOM 638 O O . ASN A 1 84 ? 5.061 -1.522 8.781 1.00 97.06 84 ASN A O 1
ATOM 642 N N . GLY A 1 85 ? 3.254 -2.729 8.198 1.00 96.62 85 GLY A N 1
ATOM 643 C CA . GLY A 1 85 ? 3.823 -4.023 8.583 1.00 96.6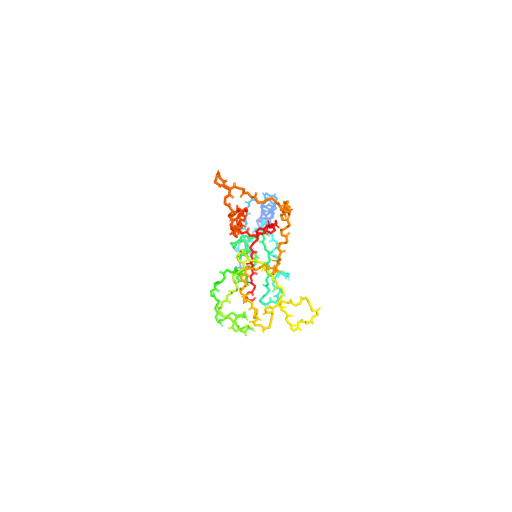2 85 GLY A CA 1
ATOM 644 C C . GLY A 1 85 ? 3.696 -4.387 10.065 1.00 96.62 85 GLY A C 1
ATOM 645 O O . GLY A 1 85 ? 4.196 -5.443 10.459 1.00 96.62 85 GLY A O 1
ATOM 646 N N . ASP A 1 86 ? 3.050 -3.549 10.882 1.00 96.88 86 ASP A N 1
ATOM 647 C CA . ASP A 1 86 ? 2.886 -3.811 12.313 1.00 96.88 86 ASP A CA 1
ATOM 648 C C . ASP A 1 86 ? 2.057 -5.084 12.579 1.00 96.88 86 ASP A C 1
ATOM 650 O O . ASP A 1 86 ? 1.206 -5.503 11.783 1.00 96.88 86 ASP A O 1
ATOM 654 N N . GLU A 1 87 ? 2.302 -5.697 13.738 1.00 97.06 87 GLU A N 1
ATOM 655 C CA . GLU A 1 87 ? 1.472 -6.786 14.257 1.00 97.06 87 GLU A CA 1
ATOM 656 C C . GLU A 1 87 ? 0.080 -6.258 14.641 1.00 97.06 87 GLU A C 1
ATOM 658 O O . GLU A 1 87 ? -0.074 -5.162 15.187 1.00 97.06 87 GLU A O 1
ATOM 663 N N . VAL A 1 88 ? -0.945 -7.075 14.418 1.00 95.06 88 VAL A N 1
ATOM 664 C CA . VAL A 1 88 ? -2.334 -6.790 14.776 1.00 95.06 88 VAL A CA 1
ATOM 665 C C . VAL A 1 88 ? -2.840 -7.811 15.789 1.00 95.06 88 VAL A C 1
ATOM 667 O O . VAL A 1 88 ? -2.562 -9.008 15.717 1.00 95.06 88 VAL A O 1
ATOM 670 N N . SER A 1 89 ? -3.598 -7.330 16.775 1.00 95.44 89 SER A N 1
ATOM 671 C CA . SER A 1 89 ? -4.148 -8.189 17.821 1.00 95.44 89 SER A CA 1
ATOM 672 C C . SER A 1 89 ? -5.084 -9.251 17.243 1.00 95.44 89 SER A C 1
ATOM 674 O O . SER A 1 89 ? -5.981 -8.945 16.453 1.00 95.44 89 SER A O 1
ATOM 676 N N . THR A 1 90 ? -4.971 -10.476 17.758 1.00 96.25 90 THR A N 1
ATOM 677 C CA . THR A 1 90 ? -5.882 -11.590 17.450 1.00 96.25 90 THR A CA 1
ATOM 678 C C . THR A 1 90 ? -7.321 -11.369 17.929 1.00 96.25 90 THR A C 1
ATOM 680 O O . THR A 1 90 ? -8.210 -12.159 17.633 1.00 96.25 90 THR A O 1
ATOM 683 N N . LYS A 1 91 ? -7.575 -10.286 18.673 1.00 96.12 91 LYS A N 1
ATOM 684 C CA . LYS A 1 91 ? -8.912 -9.884 19.132 1.00 96.12 91 LYS A CA 1
ATOM 685 C C . LYS A 1 91 ? -9.611 -8.912 18.178 1.00 96.12 91 LYS A C 1
ATOM 687 O O . LYS A 1 91 ? -10.709 -8.457 18.480 1.00 96.12 91 LYS A O 1
ATOM 692 N N . THR A 1 92 ? -8.963 -8.536 17.078 1.00 96.50 92 THR A N 1
ATOM 693 C CA . THR A 1 92 ? -9.532 -7.597 16.106 1.00 96.50 92 THR A CA 1
ATOM 694 C C . THR A 1 92 ? -10.425 -8.320 15.093 1.00 96.50 92 THR A C 1
ATOM 696 O O . THR A 1 92 ? -10.101 -9.443 14.694 1.00 96.50 92 THR A O 1
ATOM 699 N N . PRO A 1 93 ? -11.496 -7.671 14.601 1.00 96.75 93 PRO A N 1
ATOM 700 C CA . PRO A 1 93 ? -12.265 -8.159 13.458 1.00 96.75 93 PRO A CA 1
ATOM 701 C C . PRO A 1 93 ? -11.397 -8.506 12.245 1.00 96.75 93 PRO A C 1
ATOM 703 O O . PRO A 1 93 ? -11.662 -9.493 11.563 1.00 96.75 93 PRO A O 1
ATOM 706 N N . PHE A 1 94 ? -10.323 -7.749 11.998 1.00 97.19 94 PHE A N 1
ATOM 707 C CA . PHE A 1 94 ? -9.395 -8.038 10.905 1.00 97.19 94 PHE A CA 1
ATOM 708 C C . PHE A 1 94 ? -8.750 -9.415 11.028 1.00 97.19 94 PHE A C 1
ATOM 710 O O . PHE A 1 94 ? -8.755 -10.177 10.059 1.00 97.19 94 PHE A O 1
ATOM 717 N N . TYR A 1 95 ? -8.239 -9.764 12.210 1.00 97.31 95 TYR A N 1
ATOM 718 C CA . TYR A 1 95 ? -7.685 -11.095 12.437 1.00 97.31 95 TYR A CA 1
ATOM 719 C C . TYR A 1 95 ? -8.759 -12.175 12.286 1.00 97.31 95 TYR A C 1
ATOM 721 O O . TYR A 1 95 ? -8.529 -13.163 11.598 1.00 97.31 95 TYR A O 1
ATOM 729 N N . THR A 1 96 ? -9.946 -11.979 12.869 1.00 97.38 96 THR A N 1
ATOM 730 C CA . THR A 1 96 ? -11.040 -12.959 12.777 1.00 97.38 96 THR A CA 1
ATOM 731 C C . THR A 1 96 ? -11.452 -13.242 11.331 1.00 97.38 96 THR A C 1
ATOM 733 O O . THR A 1 96 ? -11.739 -14.387 10.996 1.00 97.38 96 THR A O 1
ATOM 736 N N . LEU A 1 97 ? -11.463 -12.221 10.470 1.00 96.62 97 LEU A N 1
ATOM 737 C CA . LEU A 1 97 ? -11.876 -12.352 9.071 1.00 96.62 97 LEU A CA 1
ATOM 738 C C . LEU A 1 97 ? -10.766 -12.863 8.146 1.00 96.62 97 LEU A C 1
ATOM 740 O O . LEU A 1 97 ? -11.058 -13.555 7.175 1.00 96.62 97 LEU A O 1
ATOM 744 N N . THR A 1 98 ? -9.506 -12.507 8.404 1.00 95.62 98 THR A N 1
ATOM 745 C CA . THR A 1 98 ? -8.395 -12.777 7.470 1.00 95.62 98 THR A CA 1
ATOM 746 C C . THR A 1 98 ? -7.421 -13.850 7.950 1.00 95.62 98 THR A C 1
ATOM 748 O O . THR A 1 98 ? -6.630 -14.351 7.154 1.00 95.62 98 THR A O 1
ATOM 751 N N . GLY A 1 99 ? -7.412 -14.162 9.248 1.00 96.12 99 GLY A N 1
ATOM 752 C CA . GLY A 1 99 ? -6.407 -15.008 9.896 1.00 96.12 99 GLY A CA 1
ATOM 753 C C . GLY A 1 99 ? -5.000 -14.397 9.962 1.00 96.12 99 GLY A C 1
ATOM 754 O O . GLY A 1 99 ? -4.076 -15.057 10.434 1.00 96.12 99 GLY A O 1
ATOM 755 N N . LYS A 1 100 ? -4.799 -13.156 9.494 1.00 95.19 100 LYS A N 1
ATOM 756 C CA . LYS A 1 100 ? -3.479 -12.513 9.434 1.00 95.19 100 LYS A CA 1
ATOM 757 C C . LYS A 1 100 ? -3.150 -11.803 10.745 1.00 95.19 100 LYS A C 1
ATOM 759 O O . LYS A 1 100 ? -3.948 -11.015 11.246 1.00 95.19 100 LYS A O 1
ATOM 764 N N . THR A 1 101 ? -1.947 -12.043 11.266 1.00 95.88 101 THR A N 1
ATOM 765 C CA . THR A 1 101 ? -1.408 -11.351 12.452 1.00 95.88 101 THR A CA 1
ATOM 766 C C . THR A 1 101 ? -0.542 -10.148 12.101 1.00 95.88 101 THR A C 1
ATOM 768 O O . THR A 1 101 ? -0.257 -9.346 12.977 1.00 95.88 101 THR A O 1
ATOM 771 N N . LYS A 1 102 ? -0.169 -9.978 10.829 1.00 96.12 102 LYS A N 1
ATOM 772 C CA . LYS A 1 102 ? 0.566 -8.811 10.335 1.00 96.12 102 LYS A CA 1
ATOM 773 C C . LYS A 1 102 ? -0.246 -8.032 9.319 1.00 96.12 102 LYS A C 1
ATOM 775 O O . LYS A 1 102 ? -0.896 -8.615 8.446 1.00 96.12 102 LYS A O 1
ATOM 780 N N . LEU A 1 103 ? -0.159 -6.715 9.424 1.00 96.19 103 LEU A N 1
ATOM 781 C CA . LEU A 1 103 ? -0.654 -5.796 8.411 1.00 96.19 103 LEU A CA 1
ATOM 782 C C . LEU A 1 103 ? 0.300 -5.784 7.204 1.00 96.19 103 LEU A C 1
ATOM 784 O O . LEU A 1 103 ? 1.481 -6.097 7.355 1.00 96.19 103 LEU A O 1
ATOM 788 N N . PRO A 1 104 ? -0.170 -5.424 5.997 1.00 96.00 104 PRO A N 1
ATOM 789 C CA . PRO A 1 104 ? 0.740 -5.135 4.894 1.00 96.00 104 PRO A CA 1
ATOM 790 C C . PRO A 1 104 ? 1.589 -3.894 5.212 1.00 96.00 104 PRO A C 1
ATOM 792 O O . PRO A 1 104 ? 1.115 -2.976 5.883 1.00 96.00 104 PRO A O 1
ATOM 795 N N . ASP A 1 105 ? 2.821 -3.845 4.703 1.00 97.12 105 ASP A N 1
ATOM 796 C CA . ASP A 1 105 ? 3.625 -2.620 4.671 1.00 97.12 105 ASP A CA 1
ATOM 797 C C . ASP A 1 105 ? 3.504 -1.978 3.289 1.00 97.12 105 ASP A C 1
ATOM 799 O O . ASP A 1 105 ? 4.030 -2.487 2.301 1.00 97.12 105 ASP A O 1
ATOM 803 N N . LEU A 1 106 ? 2.746 -0.885 3.214 1.00 97.75 106 LEU A N 1
ATOM 804 C CA . LEU A 1 106 ? 2.442 -0.180 1.969 1.00 97.75 106 LEU A CA 1
ATOM 805 C C . LEU A 1 106 ? 3.308 1.071 1.769 1.00 97.75 106 LEU A C 1
ATOM 807 O O . LEU A 1 106 ? 3.055 1.879 0.873 1.00 97.75 106 LEU A O 1
ATOM 811 N N . ARG A 1 107 ? 4.339 1.261 2.596 1.00 97.38 107 ARG A N 1
ATOM 812 C CA . ARG A 1 107 ? 5.257 2.395 2.465 1.00 97.38 107 ARG A CA 1
ATOM 813 C C . ARG A 1 107 ? 6.228 2.142 1.315 1.00 97.38 107 ARG A C 1
ATOM 815 O O . ARG A 1 107 ? 6.946 1.152 1.308 1.00 97.38 107 ARG A O 1
ATOM 822 N N . GLY A 1 108 ? 6.275 3.070 0.360 1.00 96.44 108 GLY A N 1
ATOM 823 C CA . GLY A 1 108 ? 7.234 3.017 -0.750 1.00 96.44 108 GLY A CA 1
ATOM 824 C C . GLY A 1 108 ? 6.946 1.945 -1.804 1.00 96.44 108 GLY A C 1
ATOM 825 O O . GLY A 1 108 ? 7.818 1.663 -2.614 1.00 96.44 108 GLY A O 1
ATOM 826 N N . VAL A 1 109 ? 5.745 1.360 -1.816 1.00 96.25 109 VAL A N 1
ATOM 827 C CA . VAL A 1 109 ? 5.355 0.332 -2.792 1.00 96.25 109 VAL A CA 1
ATOM 828 C C . VAL A 1 109 ? 4.143 0.764 -3.605 1.00 96.25 109 VAL A C 1
ATOM 830 O O . VAL A 1 109 ? 3.306 1.550 -3.151 1.00 96.25 109 VAL A O 1
ATOM 833 N N . PHE A 1 110 ? 4.020 0.216 -4.811 1.00 95.19 110 PHE A N 1
ATOM 834 C CA . PHE A 1 110 ? 2.791 0.320 -5.588 1.00 95.19 110 PHE A CA 1
ATOM 835 C C . PHE A 1 110 ? 1.820 -0.798 -5.219 1.00 95.19 110 PHE A C 1
ATOM 837 O O . PHE A 1 110 ? 2.201 -1.956 -5.058 1.00 95.19 110 PHE A O 1
ATOM 844 N N . ILE A 1 111 ? 0.539 -0.447 -5.134 1.00 95.12 111 ILE A N 1
ATOM 845 C CA . ILE A 1 111 ? -0.539 -1.415 -4.950 1.00 95.12 111 ILE A CA 1
ATOM 846 C C . ILE A 1 111 ? -0.989 -1.878 -6.332 1.00 95.12 111 ILE A C 1
ATOM 848 O O . ILE A 1 111 ? -1.329 -1.064 -7.190 1.00 95.12 111 ILE A O 1
ATOM 852 N N . ARG A 1 112 ? -1.028 -3.194 -6.534 1.00 94.44 112 ARG A N 1
ATOM 853 C CA . ARG A 1 112 ? -1.582 -3.813 -7.739 1.00 94.44 112 ARG A CA 1
ATOM 854 C C . ARG A 1 112 ? -2.679 -4.802 -7.380 1.00 94.44 112 ARG A C 1
ATOM 856 O O . ARG A 1 112 ? -2.656 -5.400 -6.307 1.00 94.44 112 ARG A O 1
ATOM 863 N N . GLY A 1 113 ? -3.638 -4.966 -8.287 1.00 95.00 113 GLY A N 1
ATOM 864 C CA . GLY A 1 113 ? -4.677 -5.979 -8.140 1.00 95.00 113 GLY A CA 1
ATOM 865 C C . GLY A 1 113 ? -4.070 -7.380 -8.115 1.00 95.00 113 GLY A C 1
ATOM 866 O O . GLY A 1 113 ? -3.169 -7.677 -8.902 1.00 95.00 113 GLY A O 1
ATOM 867 N N . LEU A 1 114 ? -4.573 -8.228 -7.216 1.00 95.69 114 LEU A N 1
ATOM 868 C CA . LEU A 1 114 ? -4.243 -9.649 -7.218 1.00 95.69 114 LEU A CA 1
ATOM 869 C C . LEU A 1 114 ? -4.766 -10.290 -8.510 1.00 95.69 114 LEU A C 1
ATOM 871 O O . LEU A 1 114 ? -5.792 -9.868 -9.042 1.00 95.69 114 LEU A O 1
ATOM 875 N N . ASN A 1 115 ? -4.078 -11.317 -9.008 1.00 96.00 115 ASN A N 1
ATOM 876 C CA . ASN A 1 115 ? -4.407 -11.896 -10.306 1.00 96.00 115 ASN A CA 1
ATOM 877 C C . ASN A 1 115 ? -5.804 -12.532 -10.375 1.00 96.00 115 ASN A C 1
ATOM 879 O O . ASN A 1 115 ? -6.451 -12.450 -11.411 1.00 96.00 115 ASN A O 1
ATOM 883 N N . VAL A 1 116 ? -6.249 -13.179 -9.289 1.00 94.56 116 VAL A N 1
ATOM 884 C CA . VAL A 1 116 ? -7.578 -13.811 -9.143 1.00 94.56 116 VAL A CA 1
ATOM 885 C C . VAL A 1 116 ? -8.000 -14.582 -10.405 1.00 94.56 116 VAL A C 1
ATOM 887 O O . VAL A 1 116 ? -8.986 -14.260 -11.061 1.00 94.56 116 VAL A O 1
ATOM 890 N N . ASN A 1 117 ? -7.220 -15.603 -10.772 1.00 91.44 117 ASN A N 1
ATOM 891 C CA . ASN A 1 117 ? -7.477 -16.486 -11.921 1.00 91.44 117 ASN A CA 1
ATOM 892 C C . ASN A 1 117 ? -7.560 -15.801 -13.299 1.00 91.44 117 ASN A C 1
ATOM 894 O O . ASN A 1 117 ? -7.995 -16.430 -14.263 1.00 91.44 117 ASN A O 1
ATOM 898 N N . ARG A 1 118 ? -7.124 -14.543 -13.437 1.00 94.88 118 ARG A N 1
ATOM 899 C CA . ARG A 1 118 ? -7.027 -13.886 -14.743 1.00 94.88 118 ARG A CA 1
ATOM 900 C C . ARG A 1 118 ? -6.031 -14.625 -15.644 1.00 94.88 118 ARG A C 1
ATOM 902 O O . ARG A 1 118 ? -4.937 -14.980 -15.202 1.00 94.88 118 ARG A O 1
ATOM 909 N N . ASN A 1 119 ? -6.417 -14.836 -16.903 1.00 95.06 119 ASN A N 1
ATOM 910 C CA . ASN A 1 119 ? -5.670 -15.615 -17.898 1.00 95.06 119 ASN A CA 1
ATOM 911 C C . ASN A 1 119 ? -5.845 -15.101 -19.351 1.00 95.06 119 ASN A C 1
ATOM 913 O O . ASN A 1 119 ? -5.805 -15.881 -20.298 1.00 95.06 119 ASN A O 1
ATOM 917 N N . ASP A 1 120 ? -6.026 -13.793 -19.542 1.00 95.88 120 ASP A N 1
ATOM 918 C CA . ASP A 1 120 ? -6.292 -13.124 -20.834 1.00 95.88 120 ASP A CA 1
ATOM 919 C C . ASP A 1 120 ? -5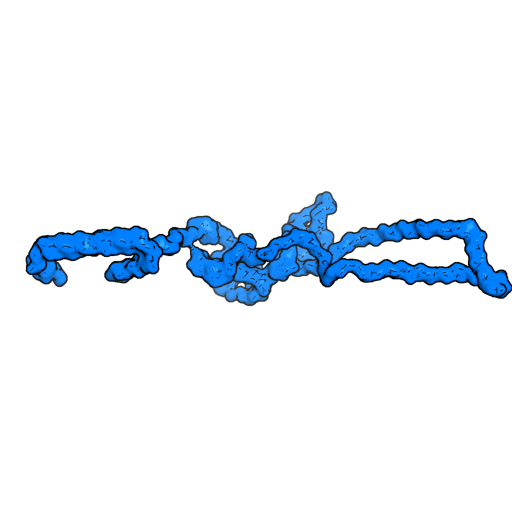.031 -12.562 -21.532 1.00 95.88 120 ASP A C 1
ATOM 921 O O . ASP A 1 120 ? -5.127 -11.738 -22.443 1.00 95.88 120 ASP A O 1
ATOM 925 N N . GLY A 1 121 ? -3.839 -12.948 -21.074 1.00 94.56 121 GLY A N 1
ATOM 926 C CA . GLY A 1 121 ? -2.548 -12.395 -21.500 1.00 94.56 121 GLY A CA 1
ATOM 927 C C . GLY A 1 121 ? -2.147 -11.098 -20.784 1.00 94.56 121 GLY A C 1
ATOM 928 O O . GLY A 1 121 ? -1.077 -10.562 -21.054 1.00 94.56 121 GLY A O 1
ATOM 929 N N . LYS A 1 122 ? -2.980 -10.585 -19.870 1.00 93.38 122 LYS A N 1
ATOM 930 C CA . LYS A 1 122 ? -2.728 -9.369 -19.071 1.00 93.38 122 LYS A CA 1
ATOM 931 C C . LYS A 1 122 ? -2.685 -9.663 -17.562 1.00 93.38 122 LYS A C 1
ATOM 933 O O . LYS A 1 122 ? -2.808 -8.749 -16.741 1.00 93.38 122 LYS A O 1
ATOM 938 N N . GLN A 1 123 ? -2.580 -10.938 -17.200 1.00 94.88 123 GLN A N 1
ATOM 939 C CA . GLN A 1 123 ? -2.381 -11.410 -15.834 1.00 94.88 123 GLN A CA 1
ATOM 940 C C . GLN A 1 123 ? -1.067 -10.920 -15.224 1.00 94.88 123 GLN A C 1
AT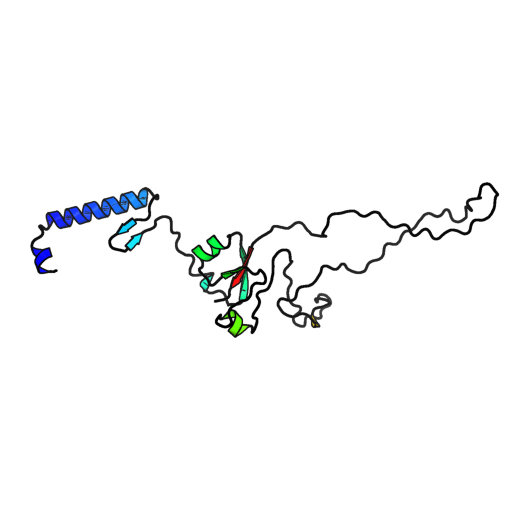OM 942 O O . GLN A 1 123 ? -0.129 -10.560 -15.931 1.00 94.88 123 GLN A O 1
ATOM 947 N N . ASP A 1 124 ? -0.995 -10.958 -13.895 1.00 94.38 124 ASP A N 1
ATOM 948 C CA . ASP A 1 124 ? 0.291 -10.940 -13.203 1.00 94.38 124 ASP A CA 1
ATOM 949 C C . ASP A 1 124 ? 1.077 -12.215 -13.564 1.00 94.38 124 ASP A C 1
ATOM 951 O O . ASP A 1 124 ? 0.548 -13.303 -13.314 1.00 94.38 124 ASP A O 1
ATOM 955 N N . PRO A 1 125 ? 2.297 -12.121 -14.134 1.00 93.56 125 PRO A N 1
ATOM 956 C CA . PRO A 1 125 ? 3.107 -13.297 -14.465 1.00 93.56 125 PRO A CA 1
ATOM 957 C C . PRO A 1 125 ? 3.365 -14.209 -13.260 1.00 93.56 125 PRO A C 1
ATOM 959 O O . PRO A 1 125 ? 3.297 -15.428 -13.391 1.00 93.56 125 PRO A O 1
ATOM 962 N N . ASP A 1 126 ? 3.535 -13.624 -12.072 1.00 93.25 126 ASP A N 1
ATOM 963 C CA . ASP A 1 126 ? 3.732 -14.362 -10.816 1.00 93.25 126 ASP A CA 1
ATOM 964 C C . ASP A 1 126 ? 2.408 -14.672 -10.100 1.00 93.25 126 ASP A C 1
ATOM 966 O O . ASP A 1 126 ? 2.378 -15.229 -9.001 1.00 93.25 126 ASP A O 1
ATOM 970 N N . GLY A 1 127 ? 1.280 -14.303 -10.709 1.00 93.00 127 GLY A N 1
ATOM 971 C CA . GLY A 1 127 ? -0.025 -14.208 -10.065 1.00 93.00 127 GLY A CA 1
ATOM 972 C C . GLY A 1 127 ? -0.587 -15.509 -9.502 1.00 93.00 127 GLY A C 1
ATOM 973 O O . GLY A 1 127 ? -1.490 -15.450 -8.673 1.00 93.00 127 GLY A O 1
ATOM 974 N N . GLN A 1 128 ? -0.085 -16.666 -9.939 1.00 89.81 128 GLN A N 1
ATOM 975 C CA . GLN A 1 128 ? -0.499 -17.970 -9.406 1.00 89.81 128 GLN A CA 1
ATOM 976 C C . GLN A 1 128 ? 0.120 -18.289 -8.040 1.00 89.81 128 GLN A C 1
ATOM 978 O O . GLN A 1 128 ? -0.468 -19.045 -7.275 1.00 89.81 128 GLN A O 1
ATOM 983 N N . ASN A 1 129 ? 1.275 -17.698 -7.721 1.00 91.50 129 ASN A N 1
ATOM 984 C CA . ASN A 1 129 ? 2.017 -17.969 -6.486 1.00 91.50 129 ASN A CA 1
ATOM 985 C C . ASN A 1 129 ? 1.898 -16.836 -5.463 1.00 91.50 129 ASN A C 1
ATOM 987 O O . ASN A 1 129 ? 2.525 -16.889 -4.407 1.00 91.50 129 ASN A O 1
ATOM 991 N N . ARG A 1 130 ? 1.116 -15.802 -5.780 1.00 93.38 130 ARG A N 1
ATOM 992 C CA . ARG A 1 130 ? 0.952 -14.626 -4.934 1.00 93.38 130 ARG A CA 1
ATOM 993 C C . ARG A 1 130 ? -0.348 -14.669 -4.157 1.00 93.38 130 ARG A C 1
ATOM 995 O O . ARG A 1 130 ? -1.412 -14.974 -4.691 1.00 93.38 130 ARG A O 1
ATOM 1002 N N . ASN A 1 131 ? -0.253 -14.256 -2.906 1.00 92.75 131 ASN A N 1
ATOM 1003 C CA . ASN A 1 131 ? -1.354 -14.067 -1.983 1.00 92.75 131 ASN A CA 1
ATOM 1004 C C . ASN A 1 131 ? -1.580 -12.577 -1.705 1.00 92.75 131 ASN A C 1
ATOM 1006 O O . ASN A 1 131 ? -0.738 -11.714 -1.967 1.00 92.75 131 ASN A O 1
ATOM 1010 N N . VAL A 1 132 ? -2.743 -12.257 -1.130 1.00 92.81 132 VAL A N 1
ATOM 1011 C CA . VAL A 1 132 ? -3.036 -10.897 -0.657 1.00 92.81 132 VAL A CA 1
ATOM 1012 C C . VAL A 1 132 ? -1.990 -10.474 0.381 1.00 92.81 132 VAL A C 1
ATOM 1014 O O . VAL A 1 132 ? -1.857 -11.113 1.431 1.00 92.81 132 VAL A O 1
ATOM 1017 N N . GLY A 1 133 ? -1.310 -9.360 0.104 1.00 91.81 133 GLY A N 1
ATOM 1018 C CA . GLY A 1 133 ? -0.279 -8.772 0.964 1.00 91.81 133 GLY A CA 1
ATOM 1019 C C . GLY A 1 133 ? 1.160 -9.137 0.588 1.00 91.81 133 GLY A C 1
ATOM 1020 O O . GLY A 1 133 ? 2.074 -8.607 1.211 1.00 91.81 133 GLY A O 1
ATOM 1021 N N . ASP A 1 134 ? 1.373 -9.987 -0.420 1.00 94.25 134 ASP A N 1
ATOM 1022 C CA . ASP A 1 134 ? 2.722 -10.379 -0.832 1.00 94.25 134 ASP A CA 1
ATOM 1023 C C . ASP A 1 134 ? 3.463 -9.229 -1.525 1.00 94.25 134 ASP A C 1
ATOM 1025 O O . ASP A 1 134 ? 2.986 -8.652 -2.515 1.00 94.25 134 ASP A O 1
ATOM 1029 N N . PHE A 1 135 ? 4.667 -8.945 -1.027 1.00 94.81 135 PHE A N 1
ATOM 1030 C CA . PHE A 1 135 ? 5.615 -8.033 -1.654 1.00 94.81 135 PHE A CA 1
ATOM 1031 C C . PHE A 1 135 ? 6.171 -8.643 -2.945 1.00 94.81 135 PHE A C 1
ATOM 1033 O O . PHE A 1 135 ? 6.484 -9.830 -3.001 1.00 94.81 135 PHE A O 1
ATOM 1040 N N . GLN A 1 136 ? 6.319 -7.813 -3.973 1.00 95.38 136 GLN A N 1
ATOM 1041 C CA . GLN A 1 136 ? 7.000 -8.161 -5.215 1.00 95.38 136 GLN A CA 1
ATOM 1042 C C . GLN A 1 136 ? 8.109 -7.134 -5.423 1.00 95.38 136 GLN A C 1
ATOM 1044 O O . GLN A 1 136 ? 7.842 -5.933 -5.357 1.00 95.38 136 GLN A O 1
ATOM 1049 N N . ALA A 1 137 ? 9.333 -7.617 -5.635 1.00 94.75 137 ALA A N 1
ATOM 1050 C CA . ALA A 1 137 ? 10.455 -6.760 -5.998 1.00 94.75 137 ALA A CA 1
ATOM 1051 C C . ALA A 1 137 ? 10.222 -6.134 -7.380 1.00 94.75 137 ALA A C 1
ATOM 1053 O O . ALA A 1 137 ? 9.409 -6.624 -8.167 1.00 94.75 137 ALA A O 1
ATOM 1054 N N . ASP A 1 138 ? 10.917 -5.039 -7.667 1.00 93.81 138 ASP A N 1
ATOM 1055 C CA . ASP A 1 138 ? 10.918 -4.476 -9.007 1.00 93.81 138 ASP A CA 1
ATOM 1056 C C . ASP A 1 138 ? 11.524 -5.460 -10.013 1.00 93.81 138 ASP A C 1
ATOM 1058 O O . ASP A 1 138 ? 12.452 -6.208 -9.709 1.00 93.81 138 ASP A O 1
ATOM 1062 N N . ASP A 1 139 ? 10.967 -5.453 -11.220 1.00 93.69 139 ASP A N 1
ATOM 1063 C CA . ASP A 1 139 ? 11.470 -6.224 -12.347 1.00 93.69 139 ASP A CA 1
ATOM 1064 C C . ASP A 1 139 ? 11.195 -5.459 -13.647 1.00 93.69 139 ASP A C 1
ATOM 1066 O O . ASP A 1 139 ? 10.298 -4.606 -13.719 1.00 93.69 139 ASP A O 1
ATOM 1070 N N . PHE A 1 140 ? 11.969 -5.749 -14.686 1.00 90.88 140 PHE A N 1
ATOM 1071 C CA . PHE A 1 140 ? 11.803 -5.179 -16.015 1.00 90.88 140 PHE A CA 1
ATOM 1072 C C . PHE A 1 140 ? 11.663 -6.290 -17.048 1.00 90.88 140 PHE A C 1
ATOM 1074 O O . PHE A 1 140 ? 12.297 -7.337 -16.976 1.00 90.88 140 PHE A O 1
ATOM 1081 N N . LEU A 1 141 ? 10.835 -6.049 -18.063 1.00 92.56 141 LEU A N 1
ATOM 1082 C CA . LEU A 1 141 ? 10.644 -7.035 -19.116 1.00 92.56 141 LEU A CA 1
ATOM 1083 C C . LEU A 1 141 ? 11.964 -7.283 -19.864 1.00 92.56 141 LEU A C 1
ATOM 1085 O O . LEU A 1 141 ? 12.657 -6.335 -20.259 1.00 92.56 141 LEU A O 1
ATOM 1089 N N . ASN A 1 142 ? 12.275 -8.560 -20.099 1.00 93.69 142 ASN A N 1
ATOM 1090 C CA . ASN A 1 142 ? 13.399 -8.968 -20.935 1.00 93.69 142 ASN A CA 1
ATOM 1091 C C . ASN A 1 142 ? 13.330 -8.281 -22.312 1.00 93.69 142 ASN A C 1
ATOM 1093 O O . ASN A 1 142 ? 12.304 -8.344 -22.992 1.00 93.69 142 ASN A O 1
ATOM 1097 N N . HIS A 1 143 ? 14.422 -7.638 -22.724 1.00 93.94 143 HIS A N 1
ATOM 1098 C CA . HIS A 1 143 ? 14.537 -6.947 -24.006 1.00 93.94 143 HIS A CA 1
ATOM 1099 C C . HIS A 1 143 ? 15.989 -6.961 -24.504 1.00 93.94 143 HIS A C 1
ATOM 1101 O O . HIS A 1 143 ? 16.925 -7.068 -23.714 1.00 93.94 143 HIS A O 1
ATOM 1107 N N . ASN A 1 144 ? 16.187 -6.844 -25.821 1.00 86.12 144 ASN A N 1
ATOM 1108 C CA . ASN A 1 144 ? 17.505 -6.803 -26.453 1.00 86.12 144 ASN A CA 1
ATOM 1109 C C . ASN A 1 144 ? 17.758 -5.462 -27.160 1.00 86.12 144 ASN A C 1
ATOM 1111 O O . ASN A 1 144 ? 16.846 -4.828 -27.684 1.00 86.12 144 ASN A O 1
ATOM 1115 N N . HIS A 1 145 ? 19.026 -5.049 -27.205 1.00 83.88 145 HIS A N 1
ATOM 1116 C CA . HIS A 1 145 ? 19.475 -3.880 -27.963 1.00 83.88 145 HIS A CA 1
ATOM 1117 C C . HIS A 1 145 ? 20.311 -4.353 -29.149 1.00 83.88 145 HIS A C 1
ATOM 1119 O O . HIS A 1 145 ? 21.406 -4.883 -28.970 1.00 83.88 145 HIS A O 1
ATOM 1125 N N . ALA A 1 146 ? 19.803 -4.180 -30.368 1.00 79.00 146 ALA A N 1
ATOM 1126 C CA . ALA A 1 146 ? 20.571 -4.469 -31.573 1.00 79.00 146 ALA A CA 1
ATOM 1127 C C . ALA A 1 146 ? 21.542 -3.312 -31.845 1.00 79.00 146 ALA A C 1
ATOM 1129 O O . ALA A 1 146 ? 21.137 -2.236 -32.284 1.00 79.00 146 ALA A O 1
ATOM 1130 N N . ILE A 1 147 ? 22.831 -3.526 -31.582 1.00 69.19 147 ILE A N 1
ATOM 1131 C CA . ILE A 1 147 ? 23.872 -2.550 -31.907 1.00 69.19 147 ILE A CA 1
ATOM 1132 C C . ILE A 1 147 ? 24.425 -2.894 -33.288 1.00 69.19 147 ILE A C 1
ATOM 1134 O O . ILE A 1 147 ? 25.164 -3.859 -33.453 1.00 69.19 147 ILE A O 1
ATOM 1138 N N . SER A 1 148 ? 24.084 -2.083 -34.287 1.00 62.72 148 SER A N 1
ATOM 1139 C CA . SER A 1 148 ? 24.750 -2.122 -35.588 1.00 62.72 148 SER A CA 1
ATOM 1140 C C . SER A 1 148 ? 25.926 -1.157 -35.554 1.00 62.72 148 SER A C 1
ATOM 1142 O O . SER A 1 148 ? 25.769 0.035 -35.821 1.00 62.72 148 SER A O 1
ATOM 1144 N N . THR A 1 149 ? 27.119 -1.643 -35.219 1.00 60.78 149 THR A N 1
ATOM 1145 C CA . THR A 1 149 ? 28.323 -0.857 -35.480 1.00 60.78 149 THR A CA 1
ATOM 1146 C C . THR A 1 149 ? 28.534 -0.840 -36.990 1.00 60.78 149 THR A C 1
ATOM 1148 O O . THR A 1 149 ? 28.547 -1.884 -37.642 1.00 60.78 149 THR A O 1
ATOM 1151 N N . ALA A 1 150 ? 28.683 0.348 -37.579 1.00 51.62 150 ALA A N 1
ATOM 1152 C CA . ALA A 1 150 ? 29.238 0.471 -38.918 1.00 51.62 150 ALA A CA 1
ATOM 1153 C C . ALA A 1 150 ? 30.718 0.071 -38.843 1.00 51.62 150 ALA A C 1
ATOM 1155 O O . ALA A 1 150 ? 31.619 0.905 -38.881 1.00 51.62 150 ALA A O 1
ATOM 1156 N N . GLY A 1 151 ? 30.981 -1.226 -38.695 1.00 46.88 151 GLY A N 1
ATOM 1157 C CA . GLY A 1 151 ? 32.213 -1.780 -39.199 1.00 46.88 151 GLY A CA 1
ATOM 1158 C C . GLY A 1 151 ? 32.229 -1.431 -40.677 1.00 46.88 151 GLY A C 1
ATOM 1159 O O . GLY A 1 151 ? 31.370 -1.879 -41.436 1.00 46.88 151 GLY A O 1
ATOM 1160 N N . ILE A 1 152 ? 33.175 -0.590 -41.088 1.00 45.12 152 ILE A N 1
ATOM 1161 C CA . ILE A 1 152 ? 33.638 -0.612 -42.468 1.00 45.12 152 ILE A CA 1
ATOM 1162 C C . ILE A 1 152 ? 34.070 -2.062 -42.686 1.00 45.12 152 ILE A C 1
ATOM 1164 O O . ILE A 1 152 ? 35.150 -2.459 -42.248 1.00 45.12 152 ILE A O 1
ATOM 1168 N N . TRP A 1 153 ? 33.181 -2.870 -43.262 1.00 39.72 153 TRP A N 1
ATOM 1169 C CA . TRP A 1 153 ? 33.466 -4.238 -43.654 1.00 39.72 153 TRP A CA 1
ATOM 1170 C C . TRP A 1 153 ? 34.728 -4.191 -44.521 1.00 39.72 153 TRP A C 1
ATOM 1172 O O . TRP A 1 153 ? 34.703 -3.663 -45.630 1.00 39.72 153 TRP A O 1
ATOM 1182 N N . GLY A 1 154 ? 35.854 -4.657 -43.971 1.00 46.72 154 GLY A N 1
ATOM 1183 C CA . GLY A 1 154 ? 37.104 -4.817 -44.714 1.00 46.72 154 GLY A CA 1
ATOM 1184 C C . GLY A 1 154 ? 38.261 -3.850 -44.435 1.00 46.72 154 GLY A C 1
ATOM 1185 O O . GLY A 1 154 ? 39.205 -3.856 -45.220 1.00 46.72 154 GLY A O 1
ATOM 1186 N N . ARG A 1 155 ? 38.289 -3.055 -43.353 1.00 48.78 155 ARG A N 1
ATOM 1187 C CA . ARG A 1 155 ? 39.563 -2.425 -42.930 1.00 48.78 155 ARG A CA 1
ATOM 1188 C C . ARG A 1 155 ? 40.197 -3.188 -41.772 1.00 48.78 155 ARG A C 1
ATOM 1190 O O . ARG A 1 155 ? 39.857 -2.977 -40.614 1.00 48.78 155 ARG A O 1
ATOM 1197 N N . SER A 1 156 ? 41.154 -4.051 -42.110 1.00 47.09 156 SER A N 1
ATOM 1198 C CA . SER A 1 156 ? 42.186 -4.502 -41.178 1.00 47.09 156 SER A CA 1
ATOM 1199 C C . SER A 1 156 ? 42.901 -3.273 -40.619 1.00 47.09 156 SER A C 1
ATOM 1201 O O . SER A 1 156 ? 43.510 -2.512 -41.375 1.00 47.09 156 SER A O 1
ATOM 1203 N N . PHE A 1 157 ? 42.836 -3.061 -39.306 1.00 50.62 157 PHE A N 1
ATOM 1204 C CA . PHE A 1 157 ? 43.789 -2.177 -38.648 1.00 50.62 157 PHE A CA 1
ATOM 1205 C C . PHE A 1 157 ? 45.138 -2.889 -38.704 1.00 50.62 157 PHE A C 1
ATOM 1207 O O . PHE A 1 157 ? 45.325 -3.918 -38.058 1.00 50.62 157 PHE A O 1
ATOM 1214 N N . LYS A 1 158 ? 46.051 -2.390 -39.542 1.00 45.59 158 LYS A N 1
ATOM 1215 C CA . LYS A 1 158 ? 47.452 -2.799 -39.469 1.00 45.59 158 LYS A CA 1
ATOM 1216 C C . LYS A 1 158 ? 47.972 -2.344 -38.106 1.00 45.59 158 LYS A C 1
ATOM 1218 O O . LYS A 1 158 ? 47.827 -1.165 -37.779 1.00 45.59 158 LYS A O 1
ATOM 1223 N N . GLY A 1 159 ? 48.568 -3.251 -37.332 1.00 49.75 159 GLY A N 1
ATOM 1224 C CA . GLY A 1 159 ? 49.540 -2.825 -36.325 1.00 49.75 159 GLY A CA 1
ATOM 1225 C C . GLY A 1 159 ? 50.641 -2.002 -37.004 1.00 49.75 159 GLY A C 1
ATOM 1226 O O . GLY A 1 159 ? 50.786 -2.060 -38.229 1.00 49.75 159 GLY A O 1
ATOM 1227 N N . GLU A 1 160 ? 51.432 -1.238 -36.251 1.00 52.78 160 GLU A N 1
ATOM 1228 C CA . GLU A 1 160 ? 52.623 -0.563 -36.808 1.00 52.78 160 GLU A CA 1
ATOM 1229 C C . GLU A 1 160 ? 53.562 -1.536 -37.560 1.00 52.78 160 GLU A C 1
ATOM 1231 O O . GLU A 1 160 ? 54.329 -1.107 -38.418 1.00 52.78 160 GLU A O 1
ATOM 1236 N N . ASP A 1 161 ? 53.444 -2.846 -37.313 1.00 58.28 161 ASP A N 1
ATOM 1237 C CA . ASP A 1 161 ? 54.165 -3.949 -37.956 1.00 58.28 161 ASP A CA 1
ATOM 1238 C C . ASP A 1 161 ? 53.429 -4.625 -39.137 1.00 58.28 161 ASP A C 1
ATOM 1240 O O . ASP A 1 161 ? 53.970 -5.527 -39.777 1.00 58.28 161 ASP A O 1
ATOM 1244 N N . GLY A 1 162 ? 52.197 -4.219 -39.457 1.00 55.56 162 GLY A N 1
ATOM 1245 C CA . GLY A 1 162 ? 51.405 -4.810 -40.538 1.00 55.56 162 GLY A CA 1
ATOM 1246 C C . GLY A 1 162 ? 50.817 -6.198 -40.253 1.00 55.56 162 GLY A C 1
ATOM 1247 O O . GLY A 1 162 ? 50.271 -6.798 -41.183 1.00 55.56 162 GLY A O 1
ATOM 1248 N N . SER A 1 163 ? 50.869 -6.698 -39.014 1.00 55.47 163 SER A N 1
ATOM 1249 C CA . SER A 1 163 ? 50.264 -7.985 -38.646 1.00 55.47 163 SER A CA 1
ATOM 1250 C C . SER A 1 163 ? 48.726 -7.892 -38.559 1.00 55.47 163 SER A C 1
ATOM 1252 O O . SER A 1 163 ? 48.199 -6.899 -38.039 1.00 55.47 163 SER A O 1
ATOM 1254 N N . PRO A 1 164 ? 47.959 -8.883 -39.069 1.00 52.47 164 PRO A N 1
ATOM 1255 C CA . PRO A 1 164 ? 46.512 -8.928 -38.900 1.00 52.47 164 PRO A CA 1
ATOM 1256 C C . PRO A 1 164 ? 46.167 -9.280 -37.449 1.00 52.47 164 PRO A C 1
ATOM 1258 O O . PRO A 1 164 ? 46.091 -10.450 -37.080 1.00 52.47 164 PRO A O 1
ATOM 1261 N N . ASN A 1 165 ? 45.911 -8.266 -36.622 1.00 54.81 165 ASN A N 1
ATOM 1262 C CA . ASN A 1 165 ? 45.298 -8.497 -35.318 1.00 54.81 165 ASN A CA 1
ATOM 1263 C C . ASN A 1 165 ? 43.864 -9.001 -35.526 1.00 54.81 165 ASN A C 1
ATOM 1265 O O . ASN A 1 165 ? 43.014 -8.304 -36.088 1.00 54.81 165 ASN A O 1
ATOM 1269 N N . THR A 1 166 ? 43.601 -10.229 -35.080 1.00 53.31 166 THR A N 1
ATOM 1270 C CA . THR A 1 166 ? 42.254 -10.792 -34.955 1.00 53.31 166 THR A CA 1
ATOM 1271 C C . THR A 1 166 ? 41.387 -9.822 -34.160 1.00 53.31 166 THR A C 1
ATOM 1273 O O . THR A 1 166 ? 41.791 -9.379 -33.086 1.00 53.31 166 THR A O 1
ATOM 1276 N N . ALA A 1 167 ? 40.221 -9.459 -34.700 1.00 52.69 167 ALA A N 1
ATOM 1277 C CA . ALA A 1 167 ? 39.289 -8.545 -34.053 1.00 52.69 167 ALA A CA 1
ATOM 1278 C C . ALA A 1 167 ? 38.995 -9.023 -32.622 1.00 52.69 167 ALA A C 1
ATOM 1280 O O . ALA A 1 167 ? 38.385 -10.070 -32.424 1.00 52.69 167 ALA A O 1
ATOM 1281 N N . HIS A 1 168 ? 39.463 -8.274 -31.624 1.00 51.50 168 HIS A N 1
ATOM 1282 C CA . HIS A 1 168 ? 39.136 -8.552 -30.234 1.00 51.50 168 HIS A CA 1
ATOM 1283 C C . HIS A 1 168 ? 37.651 -8.252 -30.006 1.00 51.50 168 HIS A C 1
ATOM 1285 O O . HIS A 1 168 ? 37.177 -7.161 -30.334 1.00 51.50 168 HIS A O 1
ATOM 1291 N N . GLU A 1 169 ? 36.921 -9.211 -29.434 1.00 50.22 169 GLU A N 1
ATOM 1292 C CA . GLU A 1 169 ? 35.567 -9.003 -28.928 1.00 50.22 169 GLU A CA 1
ATOM 1293 C C . GLU A 1 169 ? 35.621 -7.931 -27.834 1.00 50.22 169 GLU A C 1
ATOM 1295 O O . GLU A 1 169 ? 36.074 -8.162 -26.712 1.00 50.22 169 GLU A O 1
ATOM 1300 N N . ARG A 1 170 ? 35.228 -6.703 -28.178 1.00 56.00 170 ARG A N 1
ATOM 1301 C CA . ARG A 1 170 ? 35.147 -5.617 -27.208 1.00 56.00 170 ARG A CA 1
ATOM 1302 C C . ARG A 1 170 ? 33.762 -5.666 -26.576 1.00 56.00 170 ARG A C 1
ATOM 1304 O O . ARG A 1 170 ? 32.810 -5.147 -27.152 1.00 56.00 170 ARG A O 1
ATOM 1311 N N . ILE A 1 171 ? 33.659 -6.262 -25.387 1.00 59.00 171 ILE A N 1
ATOM 1312 C CA . ILE A 1 171 ? 32.473 -6.131 -24.531 1.00 59.00 171 ILE A CA 1
ATOM 1313 C C . ILE A 1 171 ? 32.394 -4.661 -24.096 1.00 59.00 171 ILE A C 1
ATOM 1315 O O . ILE A 1 171 ? 33.048 -4.230 -23.147 1.00 59.00 171 ILE A O 1
ATOM 1319 N N . GLY A 1 172 ? 31.660 -3.855 -24.859 1.00 61.09 172 GLY A N 1
ATOM 1320 C CA . GLY A 1 172 ? 31.363 -2.471 -24.518 1.00 61.09 172 GLY A CA 1
ATOM 1321 C C . GLY A 1 172 ? 30.146 -2.426 -23.606 1.00 61.09 172 GLY A C 1
ATOM 1322 O O . GLY A 1 172 ? 29.036 -2.673 -24.064 1.00 61.09 172 GLY A O 1
ATOM 1323 N N . ALA A 1 173 ? 30.339 -2.109 -22.328 1.00 68.50 173 ALA A N 1
ATOM 1324 C CA . ALA A 1 173 ? 29.234 -1.768 -21.440 1.00 68.50 173 ALA A CA 1
ATOM 1325 C C . ALA A 1 173 ? 28.889 -0.281 -21.598 1.00 68.50 173 ALA A C 1
ATOM 1327 O O . ALA A 1 173 ? 29.779 0.563 -21.724 1.00 68.50 173 ALA A O 1
ATOM 1328 N N . THR A 1 174 ? 27.600 0.052 -21.577 1.00 77.56 174 THR A N 1
ATOM 1329 C CA . THR A 1 174 ? 27.170 1.442 -21.394 1.00 77.56 174 THR A CA 1
ATOM 1330 C C . THR A 1 174 ? 27.502 1.899 -19.974 1.00 77.56 174 THR A C 1
ATOM 1332 O O . THR A 1 174 ? 27.526 1.092 -19.046 1.00 77.56 174 THR A O 1
ATOM 1335 N N . GLU A 1 175 ? 27.716 3.198 -19.775 1.00 84.31 175 GLU A N 1
ATOM 1336 C CA . GLU A 1 175 ? 27.859 3.748 -18.425 1.00 84.31 175 GLU A CA 1
ATOM 1337 C C . GLU A 1 175 ? 26.542 3.681 -17.642 1.00 84.31 175 GLU A C 1
ATOM 1339 O O . GLU A 1 175 ? 25.452 3.772 -18.213 1.00 84.31 175 GLU A O 1
ATOM 1344 N N . ASN A 1 176 ? 26.649 3.637 -16.315 1.00 88.06 176 ASN A N 1
ATOM 1345 C CA . ASN A 1 176 ? 25.505 3.803 -15.426 1.00 88.06 176 ASN A CA 1
ATOM 1346 C C . ASN A 1 176 ? 24.901 5.206 -15.611 1.00 88.06 176 ASN A C 1
ATOM 1348 O O . ASN A 1 176 ? 25.592 6.218 -15.456 1.00 88.06 176 ASN A O 1
ATOM 1352 N N . LYS A 1 177 ? 23.601 5.281 -15.907 1.00 90.56 177 LYS A N 1
ATOM 1353 C CA . LYS A 1 177 ? 22.819 6.526 -15.930 1.00 90.56 177 LYS A CA 1
ATOM 1354 C C . LYS A 1 177 ? 21.559 6.346 -15.087 1.00 90.56 177 LYS A C 1
ATOM 1356 O O . LYS A 1 177 ? 20.972 5.271 -15.087 1.00 90.56 177 LYS A O 1
ATOM 1361 N N . GLY A 1 178 ? 21.127 7.411 -14.411 1.00 92.06 178 GLY A N 1
ATOM 1362 C CA . GLY A 1 178 ? 19.900 7.421 -13.609 1.00 92.06 178 GLY A CA 1
ATOM 1363 C C . GLY A 1 178 ? 20.133 7.574 -12.105 1.00 92.06 178 GLY A C 1
ATOM 1364 O O . GLY A 1 178 ? 21.221 7.939 -11.660 1.00 92.06 178 GLY A O 1
ATOM 1365 N N . GLY A 1 179 ? 19.064 7.359 -11.331 1.00 92.00 179 GLY A N 1
ATOM 1366 C CA . GLY A 1 179 ? 19.071 7.391 -9.865 1.00 92.00 179 GLY A CA 1
ATOM 1367 C C . GLY A 1 179 ? 19.092 5.992 -9.239 1.00 92.00 179 GLY A C 1
ATOM 1368 O O . GLY A 1 179 ? 19.261 4.996 -9.928 1.00 92.00 179 GLY A O 1
ATOM 1369 N N . LYS A 1 180 ? 18.881 5.920 -7.918 1.00 93.88 180 LYS A N 1
ATOM 1370 C CA . LYS A 1 180 ? 18.879 4.659 -7.143 1.00 93.88 180 LYS A CA 1
ATOM 1371 C C . LYS A 1 180 ? 17.657 3.755 -7.377 1.00 93.88 180 LYS A C 1
ATOM 1373 O O . LYS A 1 180 ? 17.616 2.665 -6.829 1.00 93.88 180 LYS A O 1
ATOM 1378 N N . GLU A 1 181 ? 16.650 4.231 -8.102 1.00 93.12 181 GLU A N 1
ATOM 1379 C CA . GLU A 1 181 ? 15.359 3.559 -8.268 1.00 93.12 181 GLU A CA 1
ATOM 1380 C C . GLU A 1 181 ? 14.708 4.027 -9.574 1.00 93.12 181 GLU A C 1
ATOM 1382 O O . GLU A 1 181 ? 14.714 5.227 -9.885 1.00 93.12 181 GLU A O 1
ATOM 1387 N N . THR A 1 182 ? 14.110 3.089 -10.305 1.00 93.12 182 THR A N 1
ATOM 1388 C CA . THR A 1 182 ? 13.249 3.376 -11.454 1.00 93.12 182 THR A CA 1
ATOM 1389 C C . THR A 1 182 ? 11.835 3.652 -10.958 1.00 93.12 182 THR A C 1
ATOM 1391 O O . THR A 1 182 ? 11.134 2.742 -10.532 1.00 93.12 182 THR A O 1
ATOM 1394 N N . ARG A 1 183 ? 11.391 4.911 -11.031 1.00 93.44 183 ARG A N 1
ATOM 1395 C CA . ARG A 1 183 ? 10.040 5.305 -10.609 1.00 93.44 183 ARG A CA 1
ATOM 1396 C C . ARG A 1 183 ? 9.419 6.347 -11.541 1.00 93.44 183 ARG A C 1
ATOM 1398 O O . ARG A 1 18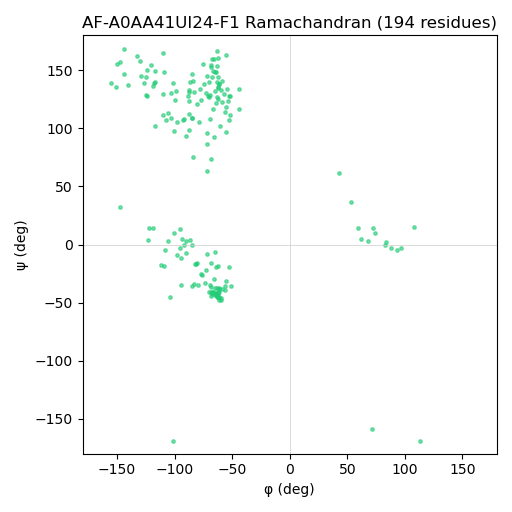3 ? 10.083 7.323 -11.901 1.00 93.44 183 ARG A O 1
ATOM 1405 N N . PRO A 1 184 ? 8.133 6.206 -11.894 1.00 94.94 184 PRO A N 1
ATOM 1406 C CA . PRO A 1 184 ? 7.357 7.304 -12.454 1.00 94.94 184 PRO A CA 1
ATOM 1407 C C . PRO A 1 184 ? 7.212 8.460 -11.449 1.00 94.94 184 PRO A C 1
ATOM 1409 O O . PRO A 1 184 ? 7.438 8.304 -10.243 1.00 94.94 184 PRO A O 1
ATOM 1412 N N . ARG A 1 185 ? 6.773 9.629 -11.934 1.00 97.38 185 ARG A N 1
ATOM 1413 C CA . ARG A 1 185 ? 6.351 10.731 -11.053 1.00 97.38 185 ARG A CA 1
ATOM 1414 C C . ARG A 1 185 ? 5.241 10.236 -10.124 1.00 97.38 185 ARG A C 1
ATOM 1416 O O . ARG A 1 185 ? 4.259 9.671 -10.594 1.00 97.38 185 ARG A O 1
ATOM 1423 N N . ASN A 1 186 ? 5.389 10.474 -8.827 1.00 96.88 186 ASN A N 1
ATOM 1424 C CA . ASN A 1 186 ? 4.437 10.042 -7.809 1.00 96.88 186 ASN A CA 1
ATOM 1425 C C . ASN A 1 186 ? 4.310 11.088 -6.688 1.00 96.88 186 ASN A C 1
ATOM 1427 O O . ASN A 1 186 ? 5.095 12.036 -6.622 1.00 96.88 186 ASN A O 1
ATOM 1431 N N . VAL A 1 187 ? 3.296 10.913 -5.838 1.00 97.25 187 VAL A N 1
ATOM 1432 C CA . VAL A 1 187 ? 3.076 11.672 -4.601 1.00 97.25 187 VAL A CA 1
ATOM 1433 C C . VAL A 1 187 ? 2.922 10.686 -3.446 1.00 97.25 187 VAL A C 1
ATOM 1435 O O . VAL A 1 187 ? 2.277 9.650 -3.599 1.00 97.25 187 VAL A O 1
ATOM 1438 N N . ALA A 1 188 ? 3.522 11.000 -2.299 1.00 97.31 188 ALA A N 1
ATOM 1439 C CA . ALA A 1 188 ? 3.446 10.162 -1.110 1.00 97.31 188 ALA A CA 1
ATOM 1440 C C . ALA A 1 188 ? 2.207 10.511 -0.274 1.00 97.31 188 ALA A C 1
ATOM 1442 O O . ALA A 1 188 ? 1.952 11.681 0.009 1.00 97.31 188 ALA A O 1
ATOM 1443 N N . LEU A 1 189 ? 1.468 9.483 0.143 1.00 98.00 189 LEU A N 1
ATOM 1444 C CA . LEU A 1 189 ? 0.325 9.565 1.053 1.00 98.00 189 LEU A CA 1
ATOM 1445 C C . LEU A 1 189 ? 0.464 8.497 2.139 1.00 98.00 189 LEU A C 1
ATOM 1447 O O . LEU A 1 189 ? 1.198 7.520 1.972 1.00 98.00 189 LEU A O 1
ATOM 1451 N N . TYR A 1 190 ? -0.267 8.661 3.238 1.00 98.38 190 TYR A N 1
ATOM 1452 C CA . TYR A 1 190 ? -0.403 7.606 4.233 1.00 98.38 190 TYR A CA 1
ATOM 1453 C C . TYR A 1 190 ? -1.406 6.567 3.742 1.00 98.38 190 TYR A C 1
ATOM 1455 O O . TYR A 1 190 ? -2.502 6.920 3.305 1.00 98.38 190 TYR A O 1
ATOM 1463 N N . TYR A 1 191 ? -1.056 5.290 3.866 1.00 98.19 191 TYR A N 1
ATOM 1464 C CA . TYR A 1 191 ? -2.005 4.197 3.699 1.00 98.19 191 TYR A CA 1
ATOM 1465 C C . TYR A 1 191 ? -2.468 3.712 5.064 1.00 98.19 191 TYR A C 1
ATOM 1467 O O . TYR A 1 191 ? -1.657 3.328 5.910 1.00 98.19 191 TYR A O 1
ATOM 1475 N N . TYR A 1 192 ? -3.780 3.719 5.257 1.00 97.75 192 TYR A N 1
ATOM 1476 C CA . TYR A 1 192 ? -4.429 3.158 6.430 1.00 97.75 192 TYR A CA 1
ATOM 1477 C C . TYR A 1 192 ? -5.184 1.894 6.056 1.00 97.75 192 TYR A C 1
ATOM 1479 O O . TYR A 1 192 ? -5.717 1.789 4.953 1.00 97.75 192 TYR A O 1
ATOM 1487 N N . ILE A 1 193 ? -5.264 0.967 7.002 1.00 97.38 193 ILE A N 1
ATOM 1488 C CA . ILE A 1 193 ? -6.097 -0.225 6.932 1.00 97.38 193 ILE A CA 1
ATOM 1489 C C . ILE A 1 193 ? -7.117 -0.206 8.065 1.00 97.38 193 ILE A C 1
ATOM 1491 O O . ILE A 1 193 ? -6.790 0.130 9.208 1.00 97.38 193 ILE A O 1
ATOM 1495 N N . LYS A 1 194 ? -8.364 -0.553 7.745 1.00 96.38 194 LYS A N 1
ATOM 1496 C CA . LYS A 1 194 ? -9.421 -0.689 8.745 1.00 96.38 194 LYS A CA 1
ATOM 1497 C C . LYS A 1 194 ? -9.323 -2.038 9.452 1.00 96.38 194 LYS A C 1
ATOM 1499 O O . LYS A 1 194 ? -9.420 -3.073 8.794 1.00 96.38 194 LYS A O 1
ATOM 1504 N N . ILE A 1 195 ? -9.157 -2.032 10.773 1.00 96.00 195 ILE A N 1
ATOM 1505 C CA . ILE A 1 195 ? -8.963 -3.247 11.579 1.00 96.00 195 ILE A CA 1
ATOM 1506 C C . ILE A 1 195 ? -10.124 -3.597 12.515 1.00 96.00 195 ILE A C 1
ATOM 1508 O O . ILE A 1 195 ? -10.197 -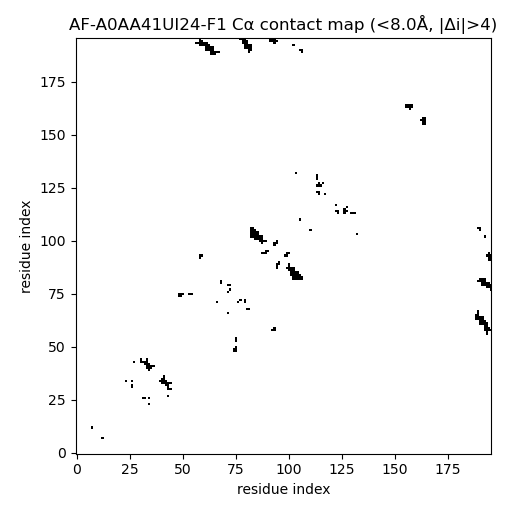4.743 12.968 1.00 96.00 195 ILE A O 1
ATOM 1512 N N . LEU A 1 196 ? -11.005 -2.631 12.801 1.00 92.94 196 LEU A N 1
ATOM 1513 C CA . LEU A 1 196 ? -12.198 -2.786 13.641 1.00 92.94 196 LEU A CA 1
ATOM 1514 C C . LEU A 1 196 ? -13.472 -2.598 12.824 1.00 92.94 196 LEU A C 1
ATOM 1516 O O . LEU A 1 196 ? -13.437 -1.767 11.888 1.00 92.94 196 LEU A O 1
#